Protein AF-A0A970B8E0-F1 (afdb_monomer)

Solvent-accessible surface area (backbone atoms only — not comparable to full-atom values): 11888 Å² total; per-residue (Å²): 138,87,82,79,77,80,78,70,81,77,82,90,59,58,49,38,50,74,41,66,44,56,58,64,63,54,49,52,17,49,53,44,39,49,53,55,48,49,52,53,49,48,53,51,53,51,51,52,51,51,54,32,54,75,71,70,54,55,62,72,58,32,59,67,41,89,49,65,69,52,22,51,52,43,51,51,52,52,50,51,52,50,51,54,53,53,46,53,55,52,48,52,56,34,48,24,28,38,77,70,13,35,44,72,20,23,56,77,68,28,36,31,42,21,25,76,87,70,42,69,30,50,68,69,31,30,50,43,25,56,55,21,48,55,64,16,41,70,64,80,38,46,28,52,57,36,22,79,75,36,93,78,35,40,25,52,21,26,58,75,27,51,32,42,46,22,25,69,43,77,48,70,58,54,72,73,58,49,50,56,51,52,51,52,50,52,53,52,55,47,51,54,52,50,53,53,51,53,54,51,52,51,52,50,52,52,52,50,52,54,52,55,53,54,58,56,65,74,69,64,91,127

Secondary structure (DSSP, 8-state):
-------PSP----B-BTSBP-HHHHHHHHHHHHHHHHHHHHHHHHHHHHHHHHTT--HHHHHT-S-HHHHHHHHHHHHHHHHHHHHHHHHHHHHHHHHHS--HHHHHTTEEEEETTSSPPPHHHHHHHHHHHHHHHTTTTHHHHGGGT-TT---HHHHHTTEEEEE-S--BPPHHHHHHHHHHHHHHHHHHHHHHHHHHHHHHHHHHHHHHHHHHHTS---

Mean predicted aligned error: 11.73 Å

Radius of gyration: 30.95 Å; Cα contacts (8 Å, |Δi|>4): 217; chains: 1; bounding box: 60×42×113 Å

Structure (mmCIF, N/CA/C/O backbone):
data_AF-A0A970B8E0-F1
#
_entry.id   AF-A0A970B8E0-F1
#
loop_
_atom_site.group_PDB
_atom_site.id
_atom_site.type_symbol
_atom_site.label_atom_id
_atom_site.label_alt_id
_atom_site.label_comp_id
_atom_site.label_asym_id
_atom_site.label_entity_id
_atom_site.label_seq_id
_atom_site.pdbx_PDB_ins_code
_atom_site.Cartn_x
_atom_site.Cartn_y
_atom_site.Cartn_z
_atom_site.occupancy
_atom_site.B_iso_or_equiv
_atom_site.auth_seq_id
_atom_site.auth_comp_id
_atom_site.auth_asym_id
_atom_site.auth_atom_id
_atom_site.pdbx_PDB_model_num
ATOM 1 N N . MET A 1 1 ? -23.625 28.448 31.892 1.00 37.28 1 MET A N 1
ATOM 2 C CA . MET A 1 1 ? -24.907 27.902 31.394 1.00 37.28 1 MET A CA 1
ATOM 3 C C . MET A 1 1 ? -24.609 26.602 30.653 1.00 37.28 1 MET A C 1
ATOM 5 O O . MET A 1 1 ? -24.198 26.619 29.501 1.00 37.28 1 MET A O 1
ATOM 9 N N . SER A 1 2 ? -24.663 25.496 31.397 1.00 41.06 2 SER A N 1
ATOM 10 C CA . SER A 1 2 ? -24.254 24.154 30.971 1.00 41.06 2 SER A CA 1
ATOM 11 C C . SER A 1 2 ? -25.221 23.581 29.931 1.00 41.06 2 SER A C 1
ATOM 13 O O . SER A 1 2 ? -26.397 23.377 30.230 1.00 41.06 2 SER A O 1
ATOM 15 N N . LYS A 1 3 ? -24.734 23.290 28.720 1.00 42.34 3 LYS A N 1
ATOM 16 C CA . LYS A 1 3 ? -25.419 22.390 27.783 1.00 42.34 3 LYS A CA 1
ATOM 17 C C . LYS A 1 3 ? -24.881 20.978 28.001 1.00 42.34 3 LYS A C 1
ATOM 19 O O . LYS A 1 3 ? -24.005 20.510 27.282 1.00 42.34 3 LYS A O 1
ATOM 24 N N . HIS A 1 4 ? -25.432 20.312 29.012 1.00 38.69 4 HIS A N 1
ATOM 25 C CA . HIS A 1 4 ? -25.382 18.860 29.137 1.00 38.69 4 HIS A CA 1
ATOM 26 C C . HIS A 1 4 ? -26.059 18.242 27.908 1.00 38.69 4 HIS A C 1
ATOM 28 O O . HIS A 1 4 ? -27.287 18.246 27.794 1.00 38.69 4 HIS A O 1
ATOM 34 N N . LEU A 1 5 ? -25.258 17.730 26.973 1.00 41.66 5 LEU A N 1
ATOM 35 C CA . LEU A 1 5 ? -25.763 16.893 25.896 1.00 41.66 5 LEU A CA 1
ATOM 36 C C . LEU A 1 5 ? -26.137 15.538 26.510 1.00 41.66 5 LEU A C 1
ATOM 38 O O . LEU A 1 5 ? -25.277 14.734 26.863 1.00 41.66 5 LEU A O 1
ATOM 42 N N . LYS A 1 6 ? -27.442 15.325 26.685 1.00 39.06 6 LYS A N 1
ATOM 43 C CA . LYS A 1 6 ? -28.039 14.026 26.995 1.00 39.06 6 LYS A CA 1
ATOM 44 C C . LYS A 1 6 ? -27.637 13.037 25.897 1.00 39.06 6 LYS A C 1
ATOM 46 O O . LYS A 1 6 ? -28.201 13.082 24.808 1.00 39.06 6 LYS A O 1
ATOM 51 N N . LEU A 1 7 ? -26.696 12.138 26.172 1.00 44.12 7 LEU A N 1
ATOM 52 C CA . LEU A 1 7 ? -26.567 10.911 25.390 1.00 44.12 7 LEU A CA 1
ATOM 53 C C . LEU A 1 7 ? -27.622 9.946 25.923 1.00 44.12 7 LEU A C 1
ATOM 55 O O . LEU A 1 7 ? -27.427 9.240 26.908 1.00 44.12 7 LEU A O 1
ATOM 59 N N . THR A 1 8 ? -28.799 10.022 25.310 1.00 45.94 8 THR A N 1
ATOM 60 C CA . THR A 1 8 ? -29.852 9.020 25.440 1.00 45.94 8 THR A CA 1
ATOM 61 C C . THR A 1 8 ? -29.283 7.627 25.154 1.00 45.94 8 THR A C 1
ATOM 63 O O . THR A 1 8 ? -28.395 7.457 24.323 1.00 45.94 8 THR A O 1
ATOM 66 N N . THR A 1 9 ? -29.807 6.655 25.886 1.00 49.75 9 THR A N 1
ATOM 67 C CA . THR A 1 9 ? -29.517 5.215 25.908 1.00 49.75 9 THR A CA 1
ATOM 68 C C . THR A 1 9 ? -29.450 4.532 24.524 1.00 49.75 9 THR A C 1
ATOM 70 O O . THR A 1 9 ? -29.834 5.106 23.506 1.00 49.75 9 THR A O 1
ATOM 73 N N . PRO A 1 10 ? -28.872 3.315 24.472 1.00 42.31 10 PRO A N 1
ATOM 74 C CA . PRO A 1 10 ? -27.787 2.935 23.584 1.00 42.31 10 PRO A CA 1
ATOM 75 C C . PRO A 1 10 ? -28.258 2.780 22.143 1.00 42.31 10 PRO A C 1
ATOM 77 O O . PRO A 1 10 ? -29.303 2.189 21.865 1.00 42.31 10 PRO A O 1
ATOM 80 N N . VAL A 1 11 ? -27.432 3.234 21.205 1.00 49.38 11 VAL A N 1
ATOM 81 C CA . VAL A 1 11 ? -27.621 2.889 19.802 1.00 49.38 11 VAL A CA 1
ATOM 82 C C . VAL A 1 11 ? -27.478 1.369 19.674 1.00 49.38 11 VAL A C 1
ATOM 84 O O . VAL A 1 11 ? -26.392 0.800 19.774 1.00 49.38 11 VAL A O 1
ATOM 87 N N . LYS A 1 12 ? -28.634 0.730 19.478 1.00 49.72 12 LYS A N 1
ATOM 88 C CA . LYS A 1 12 ? -28.885 -0.640 19.022 1.00 49.72 12 LYS A CA 1
ATOM 89 C C . LYS A 1 12 ? -28.373 -0.805 17.588 1.00 49.72 12 LYS A C 1
ATOM 91 O O . LYS A 1 12 ? -29.132 -1.131 16.684 1.00 49.72 12 LYS A O 1
ATOM 96 N N . ASP A 1 13 ? -27.100 -0.520 17.369 1.00 57.59 13 ASP A N 1
ATOM 97 C CA . ASP A 1 13 ? -26.448 -0.753 16.096 1.00 57.59 13 ASP A CA 1
ATOM 98 C C . ASP A 1 13 ? -25.308 -1.743 16.316 1.00 57.59 13 ASP A C 1
ATOM 100 O O . ASP A 1 13 ? -24.331 -1.491 17.023 1.00 57.59 13 ASP A O 1
ATOM 104 N N . ASN A 1 14 ? -25.459 -2.913 15.704 1.00 60.81 14 ASN A N 1
ATOM 105 C CA . ASN A 1 14 ? -24.438 -3.949 15.659 1.00 60.81 14 ASN A CA 1
ATOM 106 C C . ASN A 1 14 ? -23.278 -3.579 14.727 1.00 60.81 14 ASN A C 1
ATOM 108 O O . ASN A 1 14 ? -22.465 -4.441 14.409 1.00 60.81 14 ASN A O 1
ATOM 112 N N . SER A 1 15 ? -23.195 -2.342 14.261 1.00 70.62 15 SER A N 1
ATOM 113 C CA . SER A 1 15 ? -22.153 -1.855 13.383 1.00 70.62 15 SER A CA 1
ATOM 114 C C . SER A 1 15 ? -20.790 -1.756 14.064 1.00 70.62 15 SER A C 1
ATOM 116 O O . SER A 1 15 ? -20.628 -1.328 15.211 1.00 70.62 15 SER A O 1
ATOM 118 N N . LEU A 1 16 ? -19.763 -2.158 13.323 1.00 71.50 16 LEU A N 1
ATOM 119 C CA . LEU A 1 16 ? -18.360 -1.911 13.640 1.00 71.50 16 LEU A CA 1
ATOM 120 C C . LEU A 1 16 ? -17.865 -0.553 13.120 1.00 71.50 16 LEU A C 1
ATOM 122 O O . LEU A 1 16 ? -16.693 -0.236 13.312 1.00 71.50 16 LEU A O 1
ATOM 126 N N . LYS A 1 17 ? -18.711 0.259 12.480 1.00 80.19 17 LYS A N 1
ATOM 127 C CA . LYS A 1 17 ? -18.321 1.549 11.902 1.00 80.19 17 LYS A CA 1
ATOM 128 C C . LYS A 1 17 ? -17.658 2.447 12.952 1.00 80.19 17 LYS A C 1
ATOM 130 O O . LYS A 1 17 ? -18.175 2.632 14.049 1.00 80.19 17 LYS A O 1
ATOM 135 N N . GLY A 1 18 ? -16.482 2.975 12.620 1.00 80.38 18 GLY A N 1
ATOM 136 C CA . GLY A 1 18 ? -15.672 3.811 13.514 1.00 80.38 18 GLY A CA 1
ATOM 137 C C . GLY A 1 18 ? -14.792 3.047 14.512 1.00 80.38 18 GLY A C 1
ATOM 138 O O . GLY A 1 18 ? -13.881 3.642 15.081 1.00 80.38 18 GLY A O 1
ATOM 139 N N . TYR A 1 19 ? -14.983 1.735 14.690 1.00 84.75 19 TYR A N 1
ATOM 140 C CA . TYR A 1 19 ? -14.109 0.923 15.540 1.00 84.75 19 TYR A CA 1
ATOM 141 C C . TYR A 1 19 ? -12.801 0.580 14.829 1.00 84.75 19 TYR A C 1
ATOM 143 O O . TYR A 1 19 ? -12.760 0.405 13.607 1.00 84.75 19 TYR A O 1
ATOM 151 N N . TYR A 1 20 ? -11.731 0.419 15.611 1.00 87.00 20 TYR A N 1
ATOM 152 C CA . TYR A 1 20 ? -10.428 0.017 15.093 1.00 87.00 20 TYR A CA 1
ATOM 153 C C . TYR A 1 20 ? -10.467 -1.381 14.469 1.00 87.00 20 TYR A C 1
ATOM 155 O O . TYR A 1 20 ? -10.879 -2.362 15.095 1.00 87.00 20 TYR A O 1
ATOM 163 N N . ALA A 1 21 ? -9.973 -1.479 13.237 1.00 87.06 21 ALA A N 1
ATOM 164 C CA . ALA A 1 21 ? -9.869 -2.735 12.514 1.00 87.06 21 ALA A CA 1
ATOM 165 C C . ALA A 1 21 ? -8.786 -3.634 13.119 1.00 87.06 21 ALA A C 1
ATOM 167 O O . ALA A 1 21 ? -7.698 -3.160 13.459 1.00 87.06 21 ALA A O 1
ATOM 168 N N . GLY A 1 22 ? -9.073 -4.933 13.217 1.00 85.50 22 GLY A N 1
ATOM 169 C CA . GLY A 1 22 ? -8.138 -5.935 13.729 1.00 85.50 22 GLY A CA 1
ATOM 170 C C . GLY A 1 22 ? -7.049 -6.323 12.725 1.00 85.50 22 GLY A C 1
ATOM 171 O O . GLY A 1 22 ? -7.082 -5.925 11.560 1.00 85.50 22 GLY A O 1
ATOM 172 N N . PHE A 1 23 ? -6.098 -7.143 13.177 1.00 87.25 23 PHE A N 1
ATOM 173 C CA . PHE A 1 23 ? -4.989 -7.636 12.354 1.00 87.25 23 PHE A CA 1
ATOM 174 C C . PHE A 1 23 ? -5.474 -8.402 11.113 1.00 87.25 23 PHE A C 1
ATOM 176 O O . PHE A 1 23 ? -5.067 -8.075 10.003 1.00 87.25 23 PHE A O 1
ATOM 183 N N . VAL A 1 24 ? -6.397 -9.358 11.282 1.00 88.44 24 VAL A N 1
ATOM 184 C CA . VAL A 1 24 ? -6.851 -10.245 10.193 1.00 88.44 24 VAL A CA 1
ATOM 185 C C . VAL A 1 24 ? -7.493 -9.462 9.050 1.00 88.44 24 VAL A C 1
ATOM 187 O O . VAL A 1 24 ? -7.114 -9.649 7.901 1.00 88.44 24 VAL A O 1
ATOM 190 N N . SER A 1 25 ? -8.406 -8.530 9.336 1.00 89.62 25 SER A N 1
ATOM 191 C CA . SER A 1 25 ? -9.049 -7.720 8.291 1.00 89.62 25 SER A CA 1
ATOM 192 C C . SER A 1 25 ? -8.033 -6.882 7.515 1.00 89.62 25 SER A C 1
ATOM 194 O O . SER A 1 25 ? -8.120 -6.774 6.295 1.00 89.62 25 SER A O 1
ATOM 196 N N . ARG A 1 26 ? -7.032 -6.323 8.208 1.00 89.75 26 ARG A N 1
ATOM 197 C CA . ARG A 1 26 ? -5.943 -5.566 7.572 1.00 89.75 26 ARG A CA 1
ATOM 198 C C . ARG A 1 26 ? -5.042 -6.462 6.726 1.00 89.75 26 ARG A C 1
ATOM 200 O O . ARG A 1 26 ? -4.638 -6.043 5.646 1.00 89.75 26 ARG A O 1
ATOM 207 N N . PHE A 1 27 ? -4.744 -7.667 7.205 1.00 89.81 27 PHE A N 1
ATOM 208 C CA . PHE A 1 27 ? -3.952 -8.654 6.480 1.00 89.81 27 PHE A CA 1
ATOM 209 C C . PHE A 1 27 ? -4.676 -9.118 5.214 1.00 89.81 27 PHE A C 1
ATOM 211 O O . PHE A 1 27 ? -4.109 -9.049 4.131 1.00 89.81 27 PHE A O 1
ATOM 218 N N . MET A 1 28 ? -5.959 -9.472 5.314 1.00 93.31 28 MET A N 1
ATOM 219 C CA . MET A 1 28 ? -6.771 -9.840 4.152 1.00 93.31 28 MET A CA 1
ATOM 220 C C . MET A 1 28 ? -6.880 -8.690 3.145 1.00 93.31 28 MET A C 1
ATOM 222 O O . MET A 1 28 ? -6.793 -8.922 1.943 1.00 93.31 28 MET A O 1
ATOM 226 N N . ALA A 1 29 ? -6.996 -7.441 3.614 1.00 93.88 29 ALA A N 1
ATOM 227 C CA . ALA A 1 29 ? -7.001 -6.279 2.724 1.00 93.88 29 ALA A CA 1
ATOM 228 C C . ALA A 1 29 ? -5.674 -6.152 1.968 1.00 93.88 29 ALA A C 1
ATOM 230 O O . ALA A 1 29 ? -5.683 -5.874 0.773 1.00 93.88 29 ALA A O 1
ATOM 231 N N . LEU A 1 30 ? -4.551 -6.388 2.655 1.00 92.12 30 LEU A N 1
ATOM 232 C CA . LEU A 1 30 ? -3.223 -6.386 2.048 1.00 92.12 30 LEU A CA 1
ATOM 233 C C . LEU A 1 30 ? -3.066 -7.519 1.025 1.00 92.12 30 LEU A C 1
ATOM 235 O O . LEU A 1 30 ? -2.534 -7.273 -0.048 1.00 92.12 30 LEU A O 1
ATOM 239 N N . VAL A 1 31 ? -3.557 -8.727 1.318 1.00 94.50 31 VAL A N 1
ATOM 240 C CA . VAL A 1 31 ? -3.534 -9.856 0.370 1.00 94.50 31 VAL A CA 1
ATOM 241 C C . VAL A 1 31 ? -4.310 -9.513 -0.902 1.00 94.50 31 VAL A C 1
ATOM 243 O O . VAL A 1 31 ? -3.799 -9.715 -2.000 1.00 94.50 31 VAL A O 1
ATOM 246 N N . ILE A 1 32 ? -5.507 -8.932 -0.770 1.00 96.25 32 ILE A N 1
ATOM 247 C CA . ILE A 1 32 ? -6.295 -8.486 -1.927 1.00 96.25 32 ILE A CA 1
ATOM 248 C C . ILE A 1 32 ? -5.545 -7.398 -2.704 1.00 96.25 32 ILE A C 1
ATOM 250 O O . ILE A 1 32 ? -5.462 -7.473 -3.926 1.00 96.25 32 ILE A O 1
ATOM 254 N N . ASP A 1 33 ? -4.966 -6.413 -2.012 1.00 95.62 33 ASP A N 1
ATOM 255 C CA . ASP A 1 33 ? -4.164 -5.363 -2.649 1.00 95.62 33 ASP A CA 1
ATOM 256 C C . ASP A 1 33 ? -2.962 -5.947 -3.417 1.00 95.62 33 ASP A C 1
ATOM 258 O O . ASP A 1 33 ? -2.685 -5.507 -4.530 1.00 95.62 33 ASP A O 1
ATOM 262 N N . ILE A 1 34 ? -2.283 -6.962 -2.866 1.00 95.06 34 ILE A N 1
ATOM 263 C CA . ILE A 1 34 ? -1.165 -7.658 -3.522 1.00 95.06 34 ILE A CA 1
ATOM 264 C C . ILE A 1 34 ? -1.634 -8.382 -4.785 1.00 95.06 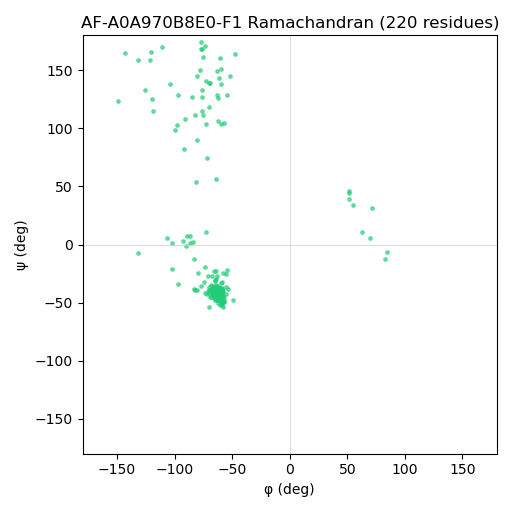34 ILE A C 1
ATOM 266 O O . ILE A 1 34 ? -0.949 -8.298 -5.797 1.00 95.06 34 ILE A O 1
ATOM 270 N N . ILE A 1 35 ? -2.785 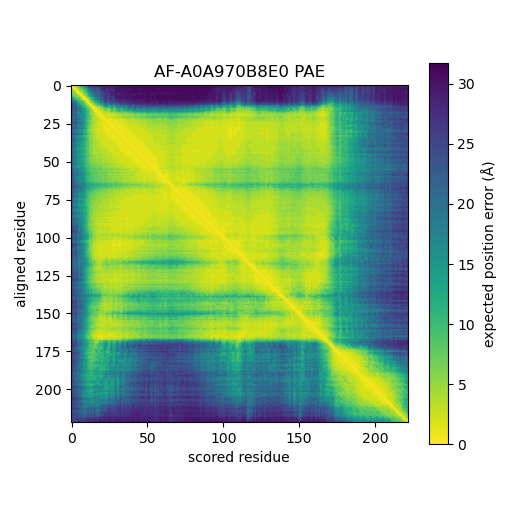-9.059 -4.753 1.00 97.12 35 ILE A N 1
ATOM 271 C CA . ILE A 1 35 ? -3.343 -9.751 -5.929 1.00 97.12 35 ILE A CA 1
ATOM 272 C C . ILE A 1 35 ? -3.729 -8.749 -7.025 1.00 97.12 35 ILE A C 1
ATOM 274 O O . ILE A 1 35 ? -3.448 -8.962 -8.201 1.00 97.12 35 ILE A O 1
ATOM 278 N N . VAL A 1 36 ? -4.366 -7.637 -6.651 1.00 96.50 36 VAL A N 1
ATOM 279 C CA . VAL A 1 36 ? -4.742 -6.587 -7.608 1.00 96.50 36 VAL A CA 1
ATOM 280 C C . VAL A 1 36 ? -3.496 -5.988 -8.255 1.00 96.50 36 VAL A C 1
ATOM 282 O O . VAL A 1 36 ? -3.428 -5.874 -9.478 1.00 96.50 36 VAL A O 1
ATOM 285 N N . LEU A 1 37 ? -2.489 -5.641 -7.451 1.00 96.00 37 LEU A N 1
ATOM 286 C CA . LEU A 1 37 ? -1.239 -5.097 -7.968 1.00 96.00 37 LEU A CA 1
ATOM 287 C C . LEU A 1 37 ? -0.454 -6.118 -8.784 1.00 96.00 37 LEU A C 1
ATOM 289 O O . LEU A 1 37 ? 0.091 -5.747 -9.816 1.00 96.00 37 LEU A O 1
ATOM 293 N N . SER A 1 38 ? -0.412 -7.390 -8.386 1.00 95.88 38 SER A N 1
ATOM 294 C CA . SER A 1 38 ? 0.294 -8.417 -9.154 1.00 95.88 38 SER A CA 1
ATOM 295 C C . SER A 1 38 ? -0.337 -8.625 -10.527 1.00 95.88 38 SER A C 1
ATOM 297 O O . SER A 1 38 ? 0.397 -8.768 -11.499 1.00 95.88 38 SER A O 1
ATOM 299 N N . LEU A 1 39 ? -1.667 -8.548 -10.642 1.00 97.44 39 LEU A N 1
ATOM 300 C CA . LEU A 1 39 ? -2.354 -8.610 -11.931 1.00 97.44 39 LEU A CA 1
ATOM 301 C C . LEU A 1 39 ? -2.041 -7.390 -12.811 1.00 97.44 39 LEU A C 1
ATOM 303 O O . LEU A 1 39 ? -1.753 -7.546 -13.996 1.00 97.44 39 LEU A O 1
ATOM 307 N N . ILE A 1 40 ? -2.045 -6.183 -12.237 1.00 96.69 40 ILE A N 1
ATOM 308 C CA . ILE A 1 40 ? -1.666 -4.955 -12.959 1.00 96.69 40 ILE A CA 1
ATOM 309 C C . ILE A 1 40 ? -0.215 -5.050 -13.448 1.00 96.69 40 ILE A C 1
ATOM 311 O O . ILE A 1 40 ? 0.071 -4.775 -14.614 1.00 96.69 40 ILE A O 1
ATOM 315 N N . MET A 1 41 ? 0.695 -5.486 -12.577 1.00 96.75 41 MET A N 1
ATOM 316 C CA . MET A 1 41 ? 2.109 -5.657 -12.905 1.00 96.75 41 MET A CA 1
ATOM 317 C C . MET A 1 41 ? 2.322 -6.758 -13.945 1.00 96.75 41 MET A C 1
ATOM 319 O O . MET A 1 41 ? 3.145 -6.591 -14.840 1.00 96.75 41 MET A O 1
ATOM 323 N N . LEU A 1 42 ? 1.558 -7.852 -13.886 1.00 97.38 42 LEU A N 1
ATOM 324 C CA . LEU A 1 42 ? 1.597 -8.917 -14.887 1.00 97.38 42 LEU A CA 1
ATOM 325 C C . LEU A 1 42 ? 1.255 -8.375 -16.275 1.00 97.38 42 LEU A C 1
ATOM 327 O O . LEU A 1 42 ? 2.001 -8.615 -17.220 1.00 97.38 42 LEU A O 1
ATOM 331 N N . VAL A 1 43 ? 0.165 -7.611 -16.397 1.00 98.00 43 VAL A N 1
ATOM 332 C CA . VAL A 1 43 ? -0.230 -6.993 -17.673 1.00 98.00 43 VAL A CA 1
ATOM 333 C C . VAL A 1 43 ? 0.833 -6.006 -18.154 1.00 98.00 43 VAL A C 1
ATOM 335 O O . VAL A 1 43 ? 1.175 -6.005 -19.337 1.00 98.00 43 VAL A O 1
ATOM 338 N N . PHE A 1 44 ? 1.399 -5.202 -17.251 1.00 97.12 44 PHE A N 1
ATOM 339 C CA . PHE A 1 44 ? 2.472 -4.262 -17.577 1.00 97.12 44 PHE A CA 1
ATOM 340 C C . PHE A 1 44 ? 3.718 -4.977 -18.122 1.00 97.12 44 PHE A C 1
ATOM 342 O O . PHE A 1 44 ? 4.185 -4.651 -19.214 1.00 97.12 44 PHE A O 1
ATOM 349 N N . HIS A 1 45 ? 4.223 -5.994 -17.419 1.00 96.25 45 HIS A N 1
ATOM 350 C CA . HIS A 1 45 ? 5.393 -6.759 -17.854 1.00 96.25 45 HIS A CA 1
ATOM 351 C C . HIS A 1 45 ? 5.122 -7.555 -19.134 1.00 96.25 45 HIS A C 1
ATOM 353 O O . HIS A 1 45 ? 5.980 -7.584 -20.014 1.00 96.25 45 HIS A O 1
ATOM 359 N N . ALA A 1 46 ? 3.929 -8.137 -19.286 1.00 97.38 46 ALA A N 1
ATOM 360 C CA . ALA A 1 46 ? 3.527 -8.806 -20.520 1.00 97.38 46 ALA A CA 1
ATOM 361 C C . ALA A 1 46 ? 3.504 -7.830 -21.707 1.00 97.38 46 ALA A C 1
ATOM 363 O O . ALA A 1 46 ? 4.018 -8.152 -22.773 1.00 97.38 46 ALA A O 1
ATOM 364 N N . SER A 1 47 ? 2.990 -6.613 -21.512 1.00 97.25 47 SER A N 1
ATOM 365 C CA . SER A 1 47 ? 2.973 -5.572 -22.549 1.00 97.25 47 SER A CA 1
ATOM 366 C C . SER A 1 47 ? 4.389 -5.166 -22.962 1.00 97.25 47 SER A C 1
ATOM 368 O O . SER A 1 47 ? 4.690 -5.110 -24.152 1.00 97.25 47 SER A O 1
ATOM 370 N N . VAL A 1 48 ? 5.286 -4.950 -21.992 1.00 96.88 48 VAL A N 1
ATOM 371 C CA . VAL A 1 48 ? 6.704 -4.668 -22.266 1.00 96.88 48 VAL A CA 1
ATOM 372 C C . VAL A 1 48 ? 7.347 -5.824 -23.038 1.00 96.88 48 VAL A C 1
ATOM 374 O O . VAL A 1 48 ? 8.013 -5.586 -24.042 1.00 96.88 48 VAL A O 1
ATOM 377 N N . ALA A 1 49 ? 7.111 -7.071 -22.626 1.00 96.12 49 ALA A N 1
ATOM 378 C CA . ALA A 1 49 ? 7.644 -8.250 -23.303 1.00 96.12 49 ALA A CA 1
ATOM 379 C C . ALA A 1 49 ? 7.134 -8.379 -24.748 1.00 96.12 49 ALA A C 1
ATOM 381 O O . ALA A 1 49 ? 7.917 -8.676 -25.647 1.00 96.12 49 ALA A O 1
ATOM 382 N N . ILE A 1 50 ? 5.847 -8.120 -25.000 1.00 97.88 50 ILE A N 1
ATOM 383 C CA . ILE A 1 50 ? 5.270 -8.130 -26.354 1.00 97.88 50 ILE A CA 1
ATOM 384 C C . ILE A 1 50 ? 5.954 -7.082 -27.238 1.00 97.88 50 ILE A C 1
ATOM 386 O O . ILE A 1 50 ? 6.336 -7.398 -28.363 1.00 97.88 50 ILE A O 1
ATOM 390 N N . VAL A 1 51 ? 6.162 -5.865 -26.729 1.00 97.69 51 VAL A N 1
ATOM 391 C CA . VAL A 1 51 ? 6.848 -4.796 -27.473 1.00 97.69 51 VAL A CA 1
ATOM 392 C C . VAL A 1 51 ? 8.290 -5.189 -27.799 1.00 97.69 51 VAL A C 1
ATOM 394 O O . VAL A 1 51 ? 8.715 -5.046 -28.942 1.00 97.69 51 VAL A O 1
ATOM 397 N N . LEU A 1 52 ? 9.038 -5.730 -26.835 1.00 96.81 52 LEU A N 1
ATOM 398 C CA . LEU A 1 52 ? 10.413 -6.182 -27.071 1.00 96.81 52 LEU A CA 1
ATOM 399 C C . LEU A 1 52 ? 10.476 -7.285 -28.136 1.00 96.81 52 LEU A C 1
ATOM 401 O O . LEU A 1 52 ? 11.295 -7.208 -29.050 1.00 96.81 52 LEU A O 1
ATOM 405 N N . ASN A 1 53 ? 9.571 -8.264 -28.061 1.00 96.19 53 ASN A N 1
ATOM 406 C CA . ASN A 1 53 ? 9.478 -9.342 -29.045 1.00 96.19 53 ASN A CA 1
ATOM 407 C C . ASN A 1 53 ? 9.101 -8.828 -30.441 1.00 96.19 53 ASN A C 1
ATOM 409 O O . ASN A 1 53 ? 9.660 -9.300 -31.426 1.00 96.19 53 ASN A O 1
ATOM 413 N N . PHE A 1 54 ? 8.209 -7.837 -30.541 1.00 97.44 54 PHE A N 1
ATOM 414 C CA . PHE A 1 54 ? 7.840 -7.214 -31.817 1.00 97.44 54 PHE A CA 1
ATOM 415 C C . PHE A 1 54 ? 9.050 -6.592 -32.531 1.00 97.44 54 PHE A C 1
ATOM 417 O O . PHE A 1 54 ? 9.188 -6.723 -33.744 1.00 97.44 54 PHE A O 1
ATOM 424 N N . PHE A 1 55 ? 9.963 -5.974 -31.777 1.00 97.38 55 PHE A N 1
ATOM 425 C CA . PHE A 1 55 ? 11.217 -5.429 -32.307 1.00 97.38 55 PHE A CA 1
ATOM 426 C C . PHE A 1 55 ? 12.367 -6.452 -32.363 1.00 97.38 55 PHE A C 1
ATOM 428 O O . PHE A 1 55 ? 13.498 -6.077 -32.666 1.00 97.38 55 PHE A O 1
ATOM 435 N N . ASN A 1 56 ? 12.102 -7.733 -32.076 1.00 96.31 56 ASN A N 1
ATOM 436 C CA . ASN A 1 56 ? 13.097 -8.808 -32.007 1.00 96.31 56 ASN A CA 1
ATOM 437 C C . ASN A 1 56 ? 14.265 -8.506 -31.036 1.00 96.31 56 ASN A C 1
ATOM 439 O O . ASN A 1 56 ? 15.415 -8.885 -31.266 1.00 96.31 56 ASN A O 1
ATOM 443 N N . ILE A 1 57 ? 13.972 -7.792 -29.944 1.00 95.69 57 ILE A N 1
ATOM 444 C CA . ILE A 1 57 ? 14.934 -7.406 -28.908 1.00 95.69 57 ILE A CA 1
ATOM 445 C C . ILE A 1 57 ? 14.951 -8.489 -27.825 1.00 95.69 57 ILE A C 1
ATOM 447 O O . ILE A 1 57 ? 14.032 -8.585 -27.013 1.00 95.69 57 ILE A O 1
ATOM 451 N N . ASN A 1 58 ? 16.025 -9.280 -27.770 1.00 94.62 58 ASN A N 1
ATOM 452 C CA . ASN A 1 58 ? 16.234 -10.276 -26.717 1.00 94.62 58 ASN A CA 1
ATOM 453 C C . ASN A 1 58 ? 17.163 -9.724 -25.623 1.00 94.62 58 ASN A C 1
ATOM 455 O O . ASN A 1 58 ? 18.383 -9.672 -25.800 1.00 94.62 58 ASN A O 1
ATOM 459 N N . VAL A 1 59 ? 16.581 -9.319 -24.490 1.00 94.19 59 VAL A N 1
ATOM 460 C CA . VAL A 1 59 ? 17.311 -8.698 -23.368 1.00 94.19 59 VAL A CA 1
ATOM 461 C C . VAL A 1 59 ? 18.403 -9.616 -22.811 1.00 94.19 59 VAL A C 1
ATOM 463 O O . VAL A 1 59 ? 19.496 -9.137 -22.519 1.00 94.19 59 VAL A O 1
ATOM 466 N N . ASP A 1 60 ? 18.172 -10.928 -22.740 1.00 94.88 60 ASP A N 1
ATOM 467 C CA . ASP A 1 60 ? 19.172 -11.877 -22.235 1.00 94.88 60 ASP A CA 1
ATOM 468 C C . ASP A 1 60 ? 20.390 -11.974 -23.159 1.00 94.88 60 ASP A C 1
ATOM 470 O O . ASP A 1 60 ? 21.528 -12.074 -22.693 1.00 94.88 60 ASP A O 1
ATOM 474 N N . ALA A 1 61 ? 20.166 -11.917 -24.474 1.00 95.06 61 ALA A N 1
ATOM 475 C CA . ALA A 1 61 ? 21.245 -11.867 -25.455 1.00 95.06 61 ALA A CA 1
ATOM 476 C C . ALA A 1 61 ? 22.020 -10.542 -25.369 1.00 95.06 61 ALA A C 1
ATOM 478 O O . ALA A 1 61 ? 23.249 -10.549 -25.412 1.00 95.06 61 ALA A O 1
ATOM 479 N N . LEU A 1 62 ? 21.319 -9.416 -25.182 1.00 94.56 62 LEU A N 1
ATOM 480 C CA . LEU A 1 62 ? 21.932 -8.092 -25.016 1.00 94.56 62 LEU A CA 1
ATOM 481 C C . LEU A 1 62 ? 22.809 -8.009 -23.762 1.00 94.56 62 LEU A C 1
ATOM 483 O O . LEU A 1 62 ? 23.898 -7.446 -23.818 1.00 94.56 62 LEU A O 1
ATOM 487 N N . LEU A 1 63 ? 22.380 -8.608 -22.648 1.00 95.31 63 LEU A N 1
ATOM 488 C CA . LEU A 1 63 ? 23.180 -8.667 -21.421 1.00 95.31 63 LEU A CA 1
ATOM 489 C C . LEU A 1 63 ? 24.469 -9.486 -21.586 1.00 95.31 63 LEU A C 1
ATOM 491 O O . LEU A 1 63 ? 25.470 -9.188 -20.938 1.00 95.31 63 LEU A O 1
ATOM 495 N N . LYS A 1 64 ? 24.451 -10.508 -22.449 1.00 96.06 64 LYS A N 1
ATOM 496 C CA . LYS A 1 64 ? 25.602 -11.383 -22.740 1.00 96.06 64 LYS A CA 1
ATOM 497 C C . LYS A 1 64 ? 26.435 -10.913 -23.935 1.00 96.06 64 LYS A C 1
ATOM 499 O O . LYS A 1 64 ? 27.375 -11.601 -24.330 1.00 96.06 64 LYS A O 1
ATOM 504 N N . SER A 1 65 ? 26.088 -9.772 -24.523 1.00 95.31 65 SER A N 1
ATOM 505 C CA . SER A 1 65 ? 26.813 -9.195 -25.650 1.00 95.31 65 SER A CA 1
ATOM 506 C C . SER A 1 65 ? 28.261 -8.870 -25.269 1.00 95.31 65 SER A C 1
ATOM 508 O O . SER A 1 65 ? 28.540 -8.408 -24.163 1.00 95.31 65 SER A O 1
ATOM 510 N N . THR A 1 66 ? 29.192 -9.074 -26.205 1.00 94.81 66 THR A N 1
ATOM 511 C CA . THR A 1 66 ? 30.599 -8.661 -26.054 1.00 94.81 66 THR A CA 1
ATOM 512 C C . THR A 1 66 ? 30.776 -7.149 -26.195 1.00 94.81 66 THR A C 1
ATOM 514 O O . THR A 1 66 ? 31.776 -6.593 -25.741 1.00 94.81 66 THR A O 1
ATOM 517 N N . ASN A 1 67 ? 29.807 -6.459 -26.803 1.00 95.62 67 ASN A N 1
ATOM 518 C CA . ASN A 1 67 ? 29.833 -5.013 -26.948 1.00 95.62 67 ASN A CA 1
ATOM 519 C C . ASN A 1 67 ? 29.337 -4.337 -25.659 1.00 95.62 67 ASN A C 1
ATOM 521 O O . ASN A 1 67 ? 28.143 -4.347 -25.349 1.00 95.62 67 ASN A O 1
ATOM 525 N N . GLN A 1 68 ? 30.259 -3.673 -24.958 1.00 94.50 68 GLN A N 1
ATOM 526 C CA . GLN A 1 68 ? 29.996 -2.981 -23.693 1.00 94.50 68 GLN A CA 1
ATOM 527 C C . GLN A 1 68 ? 28.839 -1.976 -23.778 1.00 94.50 68 GLN A C 1
ATOM 529 O O . GLN A 1 68 ? 28.036 -1.891 -22.851 1.00 94.50 68 GLN A O 1
ATOM 534 N N . PHE A 1 69 ? 28.709 -1.247 -24.890 1.00 95.50 69 PHE A N 1
ATOM 535 C CA . PHE A 1 69 ? 27.642 -0.262 -25.061 1.00 95.50 69 PHE A CA 1
ATOM 536 C C . PHE A 1 69 ? 26.256 -0.921 -25.046 1.00 95.50 69 PHE A C 1
ATOM 538 O O . PHE A 1 69 ? 25.34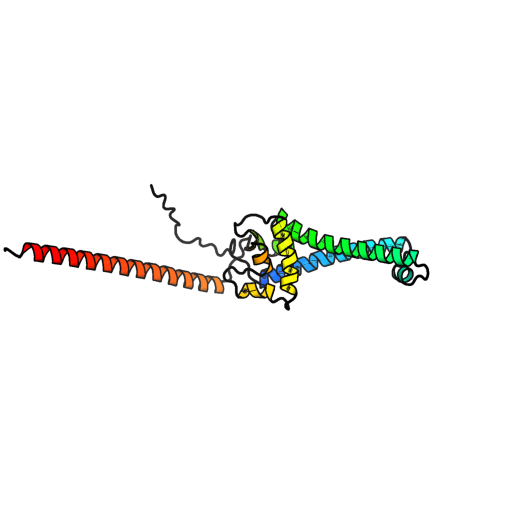1 -0.442 -24.377 1.00 95.50 69 PHE A O 1
ATOM 545 N N . THR A 1 70 ? 26.111 -2.059 -25.731 1.00 93.44 70 THR A N 1
ATOM 546 C CA . THR A 1 70 ? 24.835 -2.792 -25.784 1.00 93.44 70 THR A CA 1
ATOM 547 C C . THR A 1 70 ? 24.442 -3.380 -24.430 1.00 93.44 70 THR A C 1
ATOM 549 O O . THR A 1 70 ? 23.280 -3.284 -24.035 1.00 93.44 70 THR A O 1
ATOM 552 N N . THR A 1 71 ? 25.413 -3.899 -23.674 1.00 94.44 71 THR A N 1
ATOM 553 C CA . THR A 1 71 ? 25.187 -4.425 -22.323 1.00 94.44 71 THR A CA 1
ATOM 554 C C . THR A 1 71 ? 24.761 -3.316 -21.362 1.00 94.44 71 THR A C 1
ATOM 556 O O . THR A 1 71 ? 23.796 -3.480 -20.617 1.00 94.44 71 THR A O 1
ATOM 559 N N . ILE A 1 72 ? 25.425 -2.154 -21.410 1.00 95.88 72 ILE A N 1
ATOM 560 C CA . ILE A 1 72 ? 25.067 -0.992 -20.583 1.00 95.88 72 ILE A CA 1
ATOM 561 C C . ILE A 1 72 ? 23.645 -0.514 -20.901 1.00 95.88 72 ILE A C 1
ATOM 563 O O . ILE A 1 72 ? 22.866 -0.269 -19.981 1.00 95.88 72 ILE A O 1
ATOM 567 N N . ALA A 1 73 ? 23.271 -0.429 -22.181 1.00 95.38 73 ALA A N 1
ATOM 568 C CA . ALA A 1 73 ? 21.920 -0.036 -22.578 1.00 95.38 73 ALA A CA 1
ATOM 569 C C . ALA A 1 73 ? 20.845 -0.995 -22.026 1.00 95.38 73 ALA A C 1
ATOM 571 O O . ALA A 1 73 ? 19.823 -0.542 -21.507 1.00 95.38 73 ALA A O 1
ATOM 572 N N . ALA A 1 74 ? 21.091 -2.309 -22.068 1.00 95.75 74 ALA A N 1
ATOM 573 C CA . ALA A 1 74 ? 20.188 -3.305 -21.491 1.00 95.75 74 ALA A CA 1
ATOM 574 C C . ALA A 1 74 ? 20.068 -3.180 -19.962 1.00 95.75 74 ALA A C 1
ATOM 576 O O . ALA A 1 74 ? 18.963 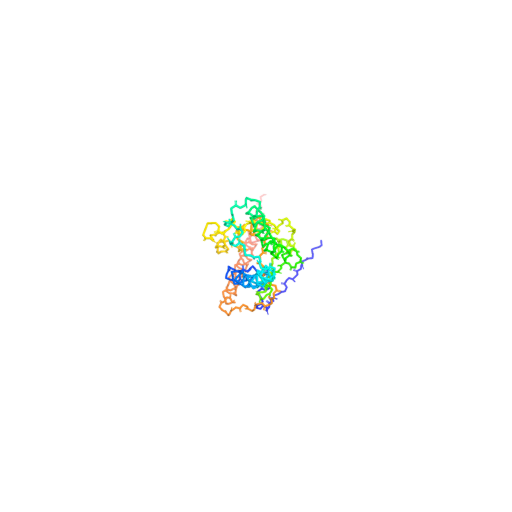-3.256 -19.423 1.00 95.75 74 ALA A O 1
ATOM 577 N N . LEU A 1 75 ? 21.175 -2.921 -19.258 1.00 96.62 75 LEU A N 1
ATOM 578 C CA . LEU A 1 75 ? 21.156 -2.680 -17.811 1.00 96.62 75 LEU A CA 1
ATOM 579 C C . LEU A 1 75 ? 20.358 -1.424 -17.450 1.00 96.62 75 LEU A C 1
ATOM 581 O O . LEU A 1 75 ? 19.542 -1.462 -16.532 1.00 96.62 75 LEU A O 1
ATOM 585 N N . ILE A 1 76 ? 20.543 -0.330 -18.194 1.00 97.06 76 ILE A N 1
ATOM 586 C CA . ILE A 1 76 ? 19.771 0.906 -18.003 1.00 97.06 76 ILE A CA 1
ATOM 587 C C . ILE A 1 76 ? 18.278 0.633 -18.196 1.00 97.06 76 ILE A C 1
ATOM 589 O O . ILE A 1 76 ? 17.469 1.038 -17.363 1.00 97.06 76 ILE A O 1
ATOM 593 N N . PHE A 1 77 ? 17.908 -0.094 -19.252 1.00 96.44 77 PHE A N 1
ATOM 594 C CA . PHE A 1 77 ? 16.522 -0.482 -19.498 1.00 96.44 77 PHE A CA 1
ATOM 595 C C . PHE A 1 77 ? 15.921 -1.272 -18.321 1.00 96.44 77 PHE A C 1
ATOM 597 O O . PHE A 1 77 ? 14.822 -0.949 -17.864 1.00 96.44 77 PHE A O 1
ATOM 604 N N . LEU A 1 78 ? 16.647 -2.257 -17.780 1.00 96.44 78 LEU A N 1
ATOM 605 C CA . LEU A 1 78 ? 16.195 -3.043 -16.626 1.00 96.44 78 LEU A CA 1
ATOM 606 C C . LEU A 1 78 ? 16.051 -2.196 -15.358 1.00 96.44 78 LEU A C 1
ATOM 608 O O . LEU A 1 78 ? 15.065 -2.339 -14.634 1.00 96.44 78 LEU A O 1
ATOM 612 N N . ILE A 1 79 ? 16.992 -1.284 -15.107 1.00 97.56 79 ILE A N 1
ATOM 613 C CA . ILE A 1 79 ? 16.931 -0.361 -13.967 1.00 97.56 79 ILE A CA 1
ATOM 614 C C . ILE A 1 79 ? 15.707 0.550 -14.086 1.00 97.56 79 ILE A C 1
ATOM 616 O O . ILE A 1 79 ? 14.968 0.710 -13.116 1.00 97.56 79 ILE A O 1
ATOM 620 N N . ILE A 1 80 ? 15.444 1.105 -15.271 1.00 97.06 80 ILE A N 1
ATOM 621 C CA . ILE A 1 80 ? 14.253 1.928 -15.513 1.00 97.06 80 ILE A CA 1
ATOM 622 C C . ILE A 1 80 ? 12.982 1.103 -15.285 1.00 97.06 80 ILE A C 1
ATOM 624 O O . ILE A 1 80 ? 12.079 1.565 -14.589 1.00 97.06 80 ILE A O 1
ATOM 628 N N . ASN A 1 81 ? 12.912 -0.126 -15.808 1.00 95.94 81 ASN A N 1
ATOM 629 C CA . ASN A 1 81 ? 11.757 -1.004 -15.610 1.00 95.94 81 ASN A CA 1
ATOM 630 C C . ASN A 1 81 ? 11.504 -1.299 -14.120 1.00 95.94 81 ASN A C 1
ATOM 632 O O . ASN A 1 81 ? 10.361 -1.232 -13.656 1.00 95.94 81 ASN A O 1
ATOM 636 N N . LEU A 1 82 ? 12.569 -1.546 -13.353 1.00 96.12 82 LEU A N 1
ATOM 637 C CA . LEU A 1 82 ? 12.502 -1.748 -11.907 1.00 96.12 82 LEU A CA 1
ATOM 638 C C . LEU A 1 82 ? 12.018 -0.489 -11.174 1.00 96.12 82 LEU A C 1
ATOM 640 O O . LEU A 1 82 ? 11.130 -0.576 -10.327 1.00 96.12 82 LEU A O 1
ATOM 644 N N . ILE A 1 83 ? 12.561 0.685 -11.509 1.00 97.12 83 ILE A N 1
ATOM 645 C CA . ILE A 1 83 ? 12.168 1.963 -10.895 1.00 97.12 83 ILE A CA 1
ATOM 646 C C . ILE A 1 83 ? 10.692 2.256 -11.163 1.00 97.12 83 ILE A C 1
ATOM 648 O O . ILE A 1 83 ? 9.959 2.585 -10.231 1.00 97.12 83 ILE A O 1
ATOM 652 N N . VAL A 1 84 ? 10.238 2.095 -12.410 1.00 96.62 84 VAL A N 1
ATOM 653 C CA . VAL A 1 84 ? 8.826 2.275 -12.781 1.00 96.62 84 VAL A CA 1
ATOM 654 C C . VAL A 1 84 ? 7.942 1.318 -11.986 1.00 96.62 84 VAL A C 1
ATOM 656 O O . VAL A 1 84 ? 6.930 1.740 -11.431 1.00 96.62 84 VAL A O 1
ATOM 659 N N . SER A 1 85 ? 8.357 0.058 -11.853 1.00 95.31 85 SER A N 1
ATOM 660 C CA . SER A 1 85 ? 7.635 -0.942 -11.066 1.00 95.31 85 SER A CA 1
ATOM 661 C C . SER A 1 85 ? 7.483 -0.507 -9.608 1.00 95.31 85 SER A C 1
ATOM 663 O O . SER A 1 85 ? 6.369 -0.437 -9.097 1.00 95.31 85 SER A O 1
ATOM 665 N N . ILE A 1 86 ? 8.577 -0.128 -8.943 1.00 94.69 86 ILE A N 1
ATOM 666 C CA . ILE A 1 86 ? 8.542 0.369 -7.557 1.00 94.69 86 ILE A CA 1
ATOM 667 C C . ILE A 1 86 ? 7.647 1.609 -7.445 1.00 94.69 86 ILE A C 1
ATOM 669 O O . ILE A 1 86 ? 6.864 1.730 -6.499 1.00 94.69 86 ILE A O 1
ATOM 673 N N . PHE A 1 87 ? 7.730 2.517 -8.417 1.00 95.62 87 PHE A N 1
ATOM 674 C CA . PHE A 1 87 ? 6.934 3.737 -8.433 1.00 95.62 87 PHE A CA 1
ATOM 675 C C . PHE A 1 87 ? 5.431 3.445 -8.503 1.00 95.62 87 PHE A C 1
ATOM 677 O O . PHE A 1 87 ? 4.669 4.056 -7.756 1.00 95.62 87 PHE A O 1
ATOM 684 N N . VAL A 1 88 ? 5.000 2.470 -9.312 1.00 95.81 88 VAL A N 1
ATOM 685 C CA . VAL A 1 88 ? 3.593 2.033 -9.381 1.00 95.81 88 VAL A CA 1
ATOM 686 C C . VAL A 1 88 ? 3.091 1.559 -8.014 1.00 95.81 88 VAL A C 1
ATOM 688 O O . VAL A 1 88 ? 2.009 1.965 -7.586 1.00 95.81 88 VAL A O 1
ATOM 691 N N . TRP A 1 89 ? 3.886 0.766 -7.286 1.00 94.56 89 TRP A N 1
ATOM 692 C CA . TRP A 1 89 ? 3.534 0.299 -5.939 1.00 94.56 89 TRP A CA 1
ATOM 693 C C . TRP A 1 89 ? 3.375 1.458 -4.948 1.00 94.56 89 TRP A C 1
ATOM 695 O O . TRP A 1 89 ? 2.353 1.560 -4.261 1.00 94.56 89 TRP A O 1
ATOM 705 N N . VAL A 1 90 ? 4.362 2.357 -4.892 1.00 94.25 90 VAL A N 1
ATOM 706 C CA . VAL A 1 90 ? 4.329 3.530 -4.002 1.00 94.25 90 VAL A CA 1
ATOM 707 C C . VAL A 1 90 ? 3.129 4.414 -4.335 1.00 94.25 90 VAL A C 1
ATOM 709 O O . VAL A 1 90 ? 2.373 4.792 -3.437 1.00 94.25 90 VAL A O 1
ATOM 712 N N . PHE A 1 91 ? 2.931 4.713 -5.619 1.00 95.25 91 PHE A N 1
ATOM 713 C CA . PHE A 1 91 ? 1.859 5.577 -6.094 1.00 95.25 91 PHE A CA 1
ATOM 714 C C . PHE A 1 91 ? 0.481 4.995 -5.771 1.00 95.25 91 PHE A C 1
ATOM 716 O O . PHE A 1 91 ? -0.375 5.716 -5.257 1.00 95.25 91 PHE A O 1
ATOM 723 N N . TYR A 1 92 ? 0.282 3.689 -5.979 1.00 95.62 92 TYR A N 1
ATOM 724 C CA . TYR A 1 92 ? -0.962 3.011 -5.621 1.00 95.62 92 TYR A CA 1
ATOM 725 C C . TYR A 1 92 ? -1.280 3.155 -4.130 1.00 95.62 92 TYR A C 1
ATOM 727 O O . TYR A 1 92 ? -2.364 3.615 -3.772 1.00 95.62 92 TYR A O 1
ATOM 735 N N . PHE A 1 93 ? -0.349 2.789 -3.243 1.00 94.56 93 PHE A N 1
ATOM 736 C CA . PHE A 1 93 ? -0.619 2.794 -1.805 1.00 94.56 93 PHE A CA 1
ATOM 737 C C . PHE A 1 93 ? -0.747 4.210 -1.244 1.00 94.56 93 PHE A C 1
ATOM 739 O O . PHE A 1 93 ? -1.756 4.530 -0.612 1.00 94.56 93 PHE A O 1
ATOM 746 N N . VAL A 1 94 ? 0.251 5.064 -1.484 1.00 94.31 94 VAL A N 1
ATOM 747 C CA . VAL A 1 94 ? 0.278 6.429 -0.941 1.00 94.31 94 VAL A CA 1
ATOM 748 C C . VAL A 1 94 ? -0.850 7.260 -1.546 1.00 94.31 94 VAL A C 1
ATOM 750 O O . VAL A 1 94 ? -1.593 7.899 -0.801 1.00 94.31 94 VAL A O 1
ATOM 753 N N . GLY A 1 95 ? -1.044 7.194 -2.866 1.00 93.06 95 GLY A N 1
ATOM 754 C CA . GLY A 1 95 ? -2.121 7.904 -3.553 1.00 93.06 95 GLY A CA 1
ATOM 755 C C . GLY A 1 95 ? -3.500 7.486 -3.046 1.00 93.06 95 GLY A C 1
ATOM 756 O O . GLY A 1 95 ? -4.307 8.341 -2.680 1.00 93.06 95 GLY A O 1
ATOM 757 N N . ALA A 1 96 ? -3.761 6.181 -2.920 1.00 93.31 96 ALA A N 1
ATOM 758 C CA . ALA A 1 96 ? -5.048 5.692 -2.428 1.00 93.31 96 ALA A CA 1
ATOM 759 C C . ALA A 1 96 ? -5.345 6.123 -0.982 1.00 93.31 96 ALA A C 1
ATOM 761 O O . ALA A 1 96 ? -6.497 6.418 -0.646 1.00 93.31 96 ALA A O 1
ATOM 762 N N . TRP A 1 97 ? -4.331 6.168 -0.112 1.00 93.25 97 TRP A N 1
ATOM 763 C CA . TRP A 1 97 ? -4.519 6.601 1.272 1.00 93.25 97 TRP A CA 1
ATOM 764 C C . TRP A 1 97 ? -4.725 8.110 1.395 1.00 93.25 97 TRP A C 1
ATOM 766 O O . TRP A 1 97 ? -5.592 8.532 2.153 1.00 93.25 97 TRP A O 1
ATOM 776 N N . VAL A 1 98 ? -3.973 8.918 0.649 1.00 92.00 98 VAL A N 1
ATOM 777 C CA . VAL A 1 98 ? -4.062 10.384 0.730 1.00 92.00 98 VAL A CA 1
ATOM 778 C C . VAL A 1 98 ? -5.358 10.896 0.101 1.00 92.00 98 VAL A C 1
ATOM 780 O O . VAL A 1 98 ? -6.022 11.753 0.674 1.00 92.00 98 VAL A O 1
ATOM 783 N N . LEU A 1 99 ? -5.750 10.347 -1.052 1.00 89.00 99 LEU A N 1
ATOM 784 C CA . LEU A 1 99 ? -6.905 10.843 -1.803 1.00 89.00 99 LEU A CA 1
ATOM 785 C C . LEU A 1 99 ? -8.239 10.333 -1.250 1.00 89.00 99 LEU A C 1
ATOM 787 O O . LEU A 1 99 ? -9.223 11.064 -1.240 1.00 89.00 99 LEU A O 1
ATOM 791 N N . VAL A 1 100 ? -8.294 9.065 -0.823 1.00 89.00 100 VAL A N 1
ATOM 792 C CA . VAL A 1 100 ? -9.567 8.407 -0.463 1.00 89.00 100 VAL A CA 1
ATOM 793 C C . VAL A 1 100 ? -9.507 7.688 0.890 1.00 89.00 100 VAL A C 1
ATOM 795 O O . VAL A 1 100 ? -10.521 7.202 1.392 1.00 89.00 100 VAL A O 1
ATOM 798 N N . GLY A 1 101 ? -8.329 7.593 1.513 1.00 89.00 101 GLY A N 1
ATOM 799 C CA . GLY A 1 101 ? -8.135 6.838 2.754 1.00 89.00 101 GLY A CA 1
ATOM 800 C C . GLY A 1 101 ? -8.232 5.322 2.572 1.00 89.00 101 GLY A C 1
ATOM 801 O O . GLY A 1 101 ? -8.232 4.589 3.560 1.00 89.00 101 GLY A O 1
ATOM 802 N N . GLN A 1 102 ? -8.361 4.813 1.341 1.00 92.44 102 GLN A N 1
ATOM 803 C CA . GLN A 1 102 ? -8.704 3.410 1.081 1.00 92.44 102 GLN A CA 1
ATOM 804 C C . GLN A 1 102 ? -8.094 2.904 -0.227 1.00 92.44 102 GLN A C 1
ATOM 806 O O . GLN A 1 102 ? -8.384 3.441 -1.296 1.00 92.44 102 GLN A O 1
ATOM 811 N N . THR A 1 103 ? -7.322 1.820 -0.132 1.00 94.69 103 THR A N 1
ATOM 812 C CA . THR A 1 103 ? -6.904 0.979 -1.268 1.00 94.69 103 THR A CA 1
ATOM 813 C C . THR A 1 103 ? -8.041 0.061 -1.711 1.00 94.69 103 THR A C 1
ATOM 815 O O . THR A 1 103 ? -9.035 -0.060 -0.997 1.00 94.69 103 THR A O 1
ATOM 818 N N . VAL A 1 104 ? -7.925 -0.595 -2.867 1.00 94.69 104 VAL A N 1
ATOM 819 C CA . VAL A 1 104 ? -8.983 -1.467 -3.406 1.00 94.69 104 VAL A CA 1
ATOM 820 C C . VAL A 1 104 ? -9.350 -2.576 -2.417 1.00 94.69 104 VAL A C 1
ATOM 822 O O . VAL A 1 104 ? -10.521 -2.710 -2.069 1.00 94.69 104 VAL A O 1
ATOM 825 N N . GLY A 1 105 ? -8.370 -3.294 -1.866 1.00 93.25 105 GLY A N 1
ATOM 826 C CA . GLY A 1 105 ? -8.608 -4.331 -0.861 1.00 93.25 105 GLY A CA 1
ATOM 827 C C . GLY A 1 105 ? -9.235 -3.779 0.418 1.00 93.25 105 GLY A C 1
ATOM 828 O O . GLY A 1 105 ? -10.149 -4.378 0.983 1.00 93.25 105 GLY A O 1
ATOM 829 N N . LYS A 1 106 ? -8.824 -2.578 0.842 1.00 92.94 106 LYS A N 1
ATOM 830 C CA . LYS A 1 106 ? -9.451 -1.889 1.978 1.00 92.94 106 LYS A CA 1
ATOM 831 C C . LYS A 1 106 ? -10.876 -1.440 1.676 1.00 92.94 106 LYS A C 1
ATOM 833 O O . LYS A 1 106 ? -11.696 -1.507 2.576 1.00 92.94 106 LYS A O 1
ATOM 838 N N . ARG A 1 107 ? -11.208 -1.026 0.452 1.00 92.19 107 ARG A N 1
ATOM 839 C CA . ARG A 1 107 ? -12.595 -0.716 0.066 1.00 92.19 107 ARG A CA 1
ATOM 840 C C . ARG A 1 107 ? -13.456 -1.969 0.070 1.00 92.19 107 ARG A C 1
ATOM 842 O O . ARG A 1 107 ? -14.549 -1.926 0.615 1.00 92.19 107 ARG A O 1
ATOM 849 N N . ILE A 1 108 ? -12.932 -3.072 -0.466 1.00 91.88 108 ILE A N 1
ATOM 850 C CA . ILE A 1 108 ? -13.606 -4.377 -0.512 1.00 91.88 108 ILE A CA 1
ATOM 851 C C . ILE A 1 108 ? -13.840 -4.946 0.884 1.00 91.88 108 ILE A C 1
ATOM 853 O O . ILE A 1 108 ? -14.807 -5.675 1.035 1.00 91.88 108 ILE A O 1
ATOM 857 N N . LEU A 1 109 ? -12.987 -4.626 1.871 1.00 90.38 109 LEU A N 1
ATOM 858 C CA . LEU A 1 109 ? -13.094 -5.049 3.281 1.00 90.38 109 LEU A CA 1
ATOM 859 C C . LEU A 1 109 ? -13.535 -3.945 4.254 1.00 90.38 109 LEU A C 1
ATOM 861 O O . LEU A 1 109 ? -13.584 -4.166 5.466 1.00 90.38 109 LEU A O 1
ATOM 865 N N . GLY A 1 110 ? -13.882 -2.769 3.736 1.00 89.50 110 GLY A N 1
ATOM 866 C CA . GLY A 1 110 ? -14.560 -1.741 4.516 1.00 89.50 110 GLY A CA 1
ATOM 867 C C . GLY A 1 110 ? -13.684 -1.085 5.526 1.00 89.50 110 GLY A C 1
ATOM 868 O O . GLY A 1 110 ? -14.146 -0.724 6.599 1.00 89.50 110 GLY A O 1
ATOM 869 N N . LEU A 1 111 ? -12.408 -0.997 5.210 1.00 92.12 111 LEU A N 1
ATOM 870 C CA . LEU A 1 111 ? -11.387 -0.434 6.050 1.00 92.12 111 LEU A CA 1
ATOM 871 C C . LEU A 1 111 ? -11.049 0.942 5.519 1.00 92.12 111 LEU A C 1
ATOM 873 O O . LEU A 1 111 ? -10.910 1.141 4.314 1.00 92.12 111 LEU A O 1
ATOM 877 N N . ARG A 1 112 ? -10.871 1.900 6.415 1.00 92.12 112 ARG A N 1
ATOM 878 C CA . ARG A 1 112 ? -10.381 3.231 6.084 1.00 92.12 112 ARG A CA 1
ATOM 879 C C . ARG A 1 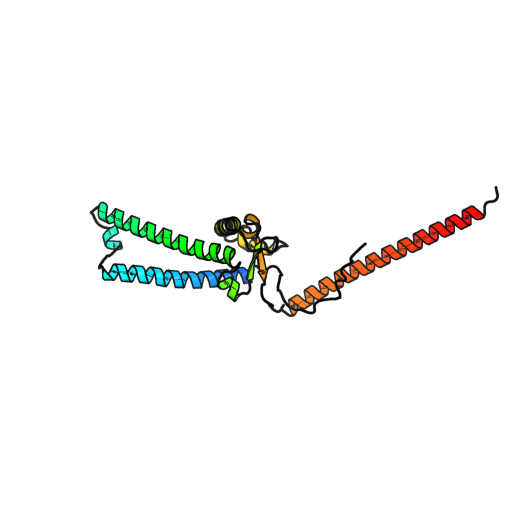112 ? -9.183 3.565 6.939 1.00 92.12 112 ARG A C 1
ATOM 881 O O . ARG A 1 112 ? -9.200 3.343 8.144 1.00 92.12 112 ARG A O 1
ATOM 888 N N . VAL A 1 113 ? -8.150 4.080 6.290 1.00 92.56 113 VAL A N 1
ATOM 889 C CA . VAL A 1 113 ? -6.999 4.694 6.937 1.00 92.56 113 VAL A CA 1
ATOM 890 C C . VAL A 1 113 ? -7.353 6.148 7.216 1.00 92.56 113 VAL A C 1
ATOM 892 O O . VAL A 1 113 ? -7.761 6.871 6.306 1.00 92.56 113 VAL A O 1
ATOM 895 N N . THR A 1 114 ? -7.193 6.568 8.462 1.00 91.06 114 THR A N 1
ATOM 896 C CA . THR A 1 114 ? -7.430 7.945 8.900 1.00 91.06 114 THR A CA 1
ATOM 897 C C . THR A 1 114 ? -6.252 8.440 9.729 1.00 91.06 114 THR A C 1
ATOM 899 O O . THR A 1 114 ? -5.485 7.646 10.286 1.00 91.06 114 THR A O 1
ATOM 902 N N . SER A 1 115 ? -6.105 9.761 9.832 1.00 91.25 115 SER A N 1
ATOM 903 C CA . SER A 1 115 ? -5.304 10.368 10.895 1.00 91.25 115 SER A CA 1
ATOM 904 C C . SER A 1 115 ? -5.900 9.982 12.253 1.00 91.25 115 SER A C 1
ATOM 906 O O . SER A 1 115 ? -7.075 9.611 12.350 1.00 91.25 115 SER A O 1
ATOM 908 N N . VAL A 1 116 ? -5.109 10.100 13.317 1.00 85.62 116 VAL A N 1
ATOM 909 C CA . VAL A 1 116 ? -5.607 9.984 14.698 1.00 85.62 116 VAL A CA 1
ATOM 910 C C . VAL A 1 116 ? -6.757 10.951 15.006 1.00 85.62 116 VAL A C 1
ATOM 912 O O . VAL A 1 116 ? -7.604 10.612 15.826 1.00 85.62 116 VAL A O 1
ATOM 915 N N . ASP A 1 117 ? -6.842 12.077 14.293 1.00 84.00 117 ASP A N 1
ATOM 916 C CA . ASP A 1 117 ? -7.922 13.071 14.414 1.00 84.00 117 ASP A CA 1
ATOM 917 C C . ASP A 1 117 ? -9.172 12.727 13.577 1.00 84.00 117 ASP A C 1
ATOM 919 O O . ASP A 1 117 ? -10.115 13.508 13.511 1.00 84.00 117 ASP A O 1
ATOM 923 N N . GLY A 1 118 ? -9.180 11.584 12.881 1.00 80.69 118 GLY A N 1
ATOM 924 C CA . GLY A 1 118 ? -10.296 11.131 12.038 1.00 80.69 118 GLY A CA 1
ATOM 925 C C . GLY A 1 118 ? -10.319 11.699 10.612 1.00 80.69 118 GLY A C 1
ATOM 926 O O . GLY A 1 118 ? -11.114 11.246 9.789 1.00 80.69 118 GLY A O 1
ATOM 927 N N . ASN A 1 119 ? -9.424 12.635 10.288 1.00 86.62 119 ASN A N 1
ATOM 928 C CA . ASN A 1 119 ? -9.282 13.215 8.948 1.00 86.62 119 ASN A CA 1
ATOM 929 C C . ASN A 1 119 ? -8.574 12.271 7.955 1.00 86.62 119 ASN A C 1
ATOM 931 O O . ASN A 1 119 ? -7.972 11.265 8.345 1.00 86.62 119 ASN A O 1
ATOM 935 N N . LEU A 1 120 ? -8.610 12.616 6.661 1.00 89.00 120 LEU A N 1
ATOM 936 C CA . LEU A 1 120 ? -7.744 11.993 5.651 1.00 89.00 120 LEU A CA 1
ATOM 937 C C . LEU A 1 120 ? -6.267 12.204 6.005 1.00 89.00 120 LEU A C 1
ATOM 939 O O . LEU A 1 120 ? -5.903 13.188 6.652 1.00 89.00 120 LEU A O 1
ATOM 943 N N . ILE A 1 121 ? -5.417 11.264 5.593 1.00 92.00 121 ILE A N 1
ATOM 944 C CA . ILE A 1 121 ? -3.988 11.346 5.895 1.00 92.00 121 ILE A CA 1
ATOM 945 C C . ILE A 1 121 ? -3.284 12.292 4.923 1.00 92.00 121 ILE A C 1
ATOM 947 O O . ILE A 1 121 ? -3.597 12.346 3.736 1.00 92.00 121 ILE A O 1
ATOM 951 N N . THR A 1 122 ? -2.284 13.008 5.422 1.00 92.38 122 THR A N 1
ATOM 952 C CA . THR A 1 122 ? -1.428 13.862 4.590 1.00 92.38 122 THR A CA 1
ATOM 953 C C . THR A 1 122 ? -0.436 13.030 3.775 1.00 92.38 122 THR A C 1
ATOM 955 O O . THR A 1 122 ? -0.115 11.893 4.127 1.00 92.38 122 THR A O 1
ATOM 958 N N . PHE A 1 123 ? 0.126 13.614 2.711 1.00 92.00 123 PHE A N 1
ATOM 959 C CA . PHE A 1 123 ? 1.145 12.950 1.889 1.00 92.00 123 PHE A CA 1
ATOM 960 C C . PHE A 1 123 ? 2.355 12.473 2.708 1.00 92.00 123 PHE A C 1
ATOM 962 O O . PHE A 1 123 ? 2.794 11.332 2.568 1.00 92.00 123 PHE A O 1
ATOM 969 N N . LYS A 1 124 ? 2.835 13.309 3.639 1.00 92.62 124 LYS A N 1
ATOM 970 C CA . LYS A 1 124 ? 3.941 12.976 4.550 1.00 92.62 124 LYS A CA 1
ATOM 971 C C . LYS A 1 124 ? 3.604 11.773 5.436 1.00 92.62 124 LYS A C 1
ATOM 973 O O . LYS A 1 124 ? 4.422 10.865 5.569 1.00 92.62 124 LYS A O 1
ATOM 978 N N . GLN A 1 125 ? 2.393 11.730 5.996 1.00 91.38 125 GLN A N 1
ATOM 979 C CA . GLN A 1 125 ? 1.926 10.574 6.768 1.00 91.38 125 GLN A CA 1
ATOM 980 C C . GLN A 1 125 ? 1.827 9.321 5.892 1.00 91.38 125 GLN A C 1
ATOM 982 O O . GLN A 1 125 ? 2.260 8.254 6.314 1.00 91.38 125 GLN A O 1
ATOM 987 N N . GLY A 1 126 ? 1.319 9.441 4.662 1.00 91.25 126 GLY A N 1
ATOM 988 C CA . GLY A 1 126 ? 1.257 8.335 3.705 1.00 91.25 126 GLY A CA 1
ATOM 989 C C . GLY A 1 126 ? 2.632 7.751 3.375 1.00 91.25 126 GLY A C 1
ATOM 990 O O . GLY A 1 126 ? 2.798 6.532 3.391 1.00 91.25 126 GLY A O 1
ATOM 991 N N . LEU A 1 127 ? 3.636 8.604 3.156 1.00 92.50 127 LEU A N 1
ATOM 992 C CA . LEU A 1 127 ? 4.998 8.168 2.853 1.00 92.50 127 LEU A CA 1
ATOM 993 C C . LEU A 1 127 ? 5.675 7.498 4.055 1.00 92.50 127 LEU A C 1
ATOM 995 O O . LEU A 1 127 ? 6.236 6.413 3.909 1.00 92.50 127 LEU A O 1
ATOM 999 N N . PHE A 1 128 ? 5.573 8.080 5.256 1.00 92.62 128 PHE A N 1
ATOM 1000 C CA . PHE A 1 128 ? 6.095 7.439 6.470 1.00 92.62 128 PHE A CA 1
ATOM 1001 C C . PHE A 1 128 ? 5.382 6.141 6.792 1.00 92.62 128 PHE A C 1
ATOM 1003 O O . PHE A 1 128 ? 6.015 5.189 7.242 1.00 92.62 128 PHE A O 1
ATOM 1010 N N . ARG A 1 129 ? 4.076 6.077 6.527 1.00 91.69 129 ARG A N 1
ATOM 1011 C CA . ARG A 1 129 ? 3.323 4.838 6.641 1.00 91.69 129 ARG A CA 1
ATOM 1012 C C . ARG A 1 129 ? 3.922 3.795 5.706 1.00 91.69 129 ARG A C 1
ATOM 1014 O O . ARG A 1 129 ? 4.253 2.719 6.182 1.00 91.69 129 ARG A O 1
ATOM 1021 N N . TYR A 1 130 ? 4.124 4.116 4.425 1.00 91.62 130 TYR A N 1
ATOM 1022 C CA . TYR A 1 130 ? 4.713 3.199 3.442 1.00 91.62 130 TYR A CA 1
ATOM 1023 C C . TYR A 1 130 ? 6.128 2.747 3.833 1.00 91.62 130 TYR A C 1
ATOM 1025 O O . TYR A 1 130 ? 6.406 1.552 3.847 1.00 91.62 130 TYR A O 1
ATOM 1033 N N . ALA A 1 131 ? 7.001 3.668 4.247 1.00 90.12 131 ALA A N 1
ATOM 1034 C CA . ALA A 1 131 ? 8.328 3.335 4.774 1.00 90.12 131 ALA A CA 1
ATOM 1035 C C . ALA A 1 131 ? 8.238 2.426 6.016 1.00 90.12 131 ALA A C 1
ATOM 1037 O O . ALA A 1 131 ? 8.965 1.442 6.149 1.00 90.12 131 ALA A O 1
ATOM 1038 N N . GLY A 1 132 ? 7.277 2.705 6.895 1.00 88.12 132 GLY A N 1
ATOM 1039 C CA . GLY A 1 132 ? 6.993 1.908 8.076 1.00 88.12 132 GLY A CA 1
ATOM 1040 C C . GLY A 1 132 ? 6.534 0.483 7.763 1.00 88.12 132 GLY A C 1
ATOM 1041 O O . GLY A 1 132 ? 6.752 -0.390 8.602 1.00 88.12 132 GLY A O 1
ATOM 1042 N N . TYR A 1 133 ? 5.914 0.209 6.604 1.00 86.38 133 TYR A N 1
ATOM 1043 C CA . TYR A 1 133 ? 5.574 -1.166 6.201 1.00 86.38 133 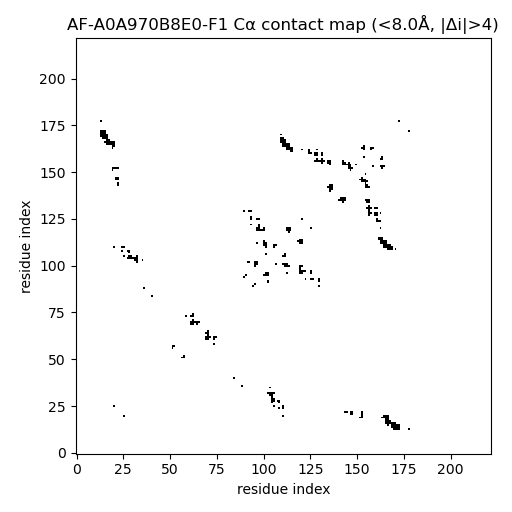TYR A CA 1
ATOM 1044 C C . TYR A 1 133 ? 6.844 -2.009 6.054 1.00 86.38 133 TYR A C 1
ATOM 1046 O O . TYR A 1 133 ? 6.883 -3.118 6.581 1.00 86.38 133 TYR A O 1
ATOM 1054 N N . TRP A 1 134 ? 7.895 -1.463 5.434 1.00 86.69 134 TRP A N 1
ATOM 1055 C CA . TRP A 1 134 ? 9.193 -2.135 5.310 1.00 86.69 134 TRP A CA 1
ATOM 1056 C C . TRP A 1 134 ? 9.818 -2.391 6.680 1.00 86.69 134 TRP A C 1
ATOM 1058 O O . TRP A 1 134 ? 10.168 -3.525 6.993 1.00 86.69 134 TRP A O 1
ATOM 1068 N N . LEU A 1 135 ? 9.842 -1.374 7.547 1.00 85.81 135 LEU A N 1
ATOM 1069 C CA . LEU A 1 135 ? 10.338 -1.521 8.918 1.00 85.81 135 LEU A CA 1
ATOM 1070 C C . LEU A 1 135 ? 9.530 -2.546 9.731 1.00 85.81 135 LEU A C 1
ATOM 1072 O O . LEU A 1 135 ? 10.093 -3.291 10.524 1.00 85.81 135 LEU A O 1
ATOM 1076 N N . SER A 1 136 ? 8.212 -2.601 9.527 1.00 83.00 136 SER A N 1
ATOM 1077 C CA . SER A 1 136 ? 7.329 -3.567 10.193 1.00 83.00 136 SER A CA 1
ATOM 1078 C C . SER A 1 136 ? 7.529 -4.993 9.673 1.00 83.00 136 SER A C 1
ATOM 1080 O O . SER A 1 136 ? 7.239 -5.943 10.402 1.00 83.00 136 SER A O 1
ATOM 1082 N N . ALA A 1 137 ? 7.981 -5.141 8.424 1.00 82.44 137 ALA A N 1
ATOM 1083 C CA . ALA A 1 137 ? 8.181 -6.427 7.767 1.00 82.44 137 ALA A CA 1
ATOM 1084 C C . ALA A 1 137 ? 9.527 -7.073 8.118 1.00 82.44 137 ALA A C 1
ATOM 1086 O O . ALA A 1 137 ? 9.561 -8.285 8.324 1.00 82.44 137 ALA A O 1
ATOM 1087 N N . LEU A 1 138 ? 10.596 -6.272 8.242 1.00 84.88 138 LEU A N 1
ATOM 1088 C CA . LEU A 1 138 ? 11.958 -6.726 8.562 1.00 84.88 138 LEU A CA 1
ATOM 1089 C C . LEU A 1 138 ? 12.053 -7.677 9.773 1.00 84.88 138 LEU A C 1
ATOM 1091 O O . LEU A 1 138 ? 12.681 -8.726 9.637 1.00 84.88 138 LEU A O 1
ATOM 1095 N N . PRO A 1 139 ? 11.432 -7.397 10.937 1.00 81.69 139 PRO A N 1
ATOM 1096 C CA . PRO A 1 139 ? 11.482 -8.295 12.087 1.00 81.69 139 PRO A CA 1
ATOM 1097 C C . PRO A 1 139 ? 10.452 -9.428 11.947 1.00 81.69 139 PRO A C 1
ATOM 1099 O O . PRO A 1 139 ? 9.608 -9.586 12.816 1.00 81.69 139 PRO A O 1
ATOM 1102 N N . LEU A 1 140 ? 10.446 -10.187 10.845 1.00 80.38 140 LEU A N 1
ATOM 1103 C CA . LEU A 1 140 ? 9.504 -11.301 10.612 1.00 80.38 140 LEU A CA 1
ATOM 1104 C C . LEU A 1 140 ? 8.023 -10.913 10.814 1.00 80.38 140 LEU A C 1
ATOM 1106 O O . LEU A 1 140 ? 7.262 -11.612 11.481 1.00 80.38 140 LEU A O 1
ATOM 1110 N N . LEU A 1 141 ? 7.608 -9.770 10.255 1.00 82.94 141 LEU A N 1
ATOM 1111 C CA . LEU A 1 141 ? 6.248 -9.215 10.383 1.00 82.94 141 LEU A CA 1
ATOM 1112 C C . LEU A 1 141 ? 5.820 -8.836 11.819 1.00 82.94 141 LEU A C 1
ATOM 1114 O O . LEU A 1 141 ? 4.649 -8.507 12.044 1.00 82.94 141 LEU A O 1
ATOM 1118 N N . LEU A 1 142 ? 6.734 -8.817 12.795 1.00 81.69 142 LEU A N 1
ATOM 1119 C CA . LEU A 1 142 ? 6.410 -8.514 14.195 1.00 81.69 142 LEU A CA 1
ATOM 1120 C C . LEU A 1 142 ? 5.786 -7.118 14.364 1.00 81.69 142 LEU A C 1
ATOM 1122 O O . LEU A 1 142 ? 4.873 -6.929 15.169 1.00 81.69 142 LEU A O 1
ATOM 1126 N N . GLY A 1 143 ? 6.190 -6.152 13.531 1.00 77.44 143 GLY A N 1
ATOM 1127 C CA . GLY A 1 143 ? 5.600 -4.811 13.532 1.00 77.44 143 GLY A CA 1
ATOM 1128 C C . GLY A 1 143 ? 4.128 -4.777 13.100 1.00 77.44 143 GLY A C 1
ATOM 1129 O O . GLY A 1 143 ? 3.401 -3.855 13.477 1.00 77.44 143 GLY A O 1
ATOM 1130 N N . PHE A 1 144 ? 3.663 -5.789 12.357 1.00 81.25 144 PHE A N 1
ATOM 1131 C CA . PHE A 1 144 ? 2.246 -5.979 12.037 1.00 81.25 144 PHE A CA 1
ATOM 1132 C C . PHE A 1 144 ? 1.495 -6.687 13.171 1.00 81.25 144 PHE A C 1
ATOM 1134 O O . PHE A 1 144 ? 0.368 -6.302 13.486 1.00 81.25 144 PHE A O 1
ATOM 1141 N N . LEU A 1 145 ? 2.121 -7.678 13.814 1.00 83.75 145 LEU A N 1
ATOM 1142 C CA . LEU A 1 145 ? 1.555 -8.407 14.959 1.00 83.75 145 LEU A CA 1
ATOM 1143 C C . LEU A 1 145 ? 1.342 -7.511 16.188 1.00 83.75 145 LEU A C 1
ATOM 1145 O O . LEU A 1 145 ? 0.457 -7.789 16.995 1.00 83.75 145 LEU A O 1
ATOM 1149 N N . TRP A 1 146 ? 2.060 -6.385 16.286 1.00 85.44 146 TRP A N 1
ATOM 1150 C CA . TRP A 1 146 ? 1.886 -5.391 17.354 1.00 85.44 146 TRP A CA 1
ATOM 1151 C C . TRP A 1 146 ? 0.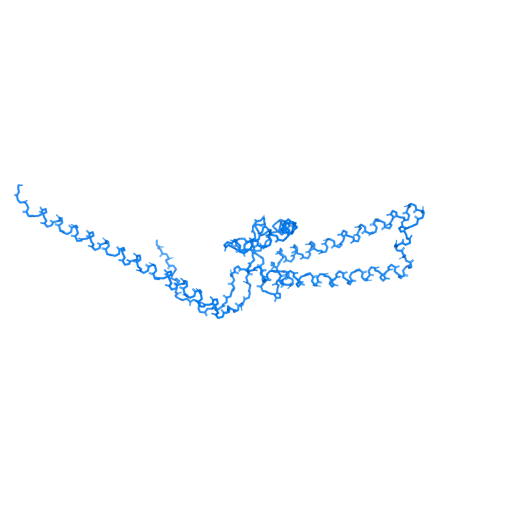443 -4.865 17.499 1.00 85.44 146 TRP A C 1
ATOM 1153 O O . TRP A 1 146 ? 0.038 -4.421 18.572 1.00 85.44 146 TRP A O 1
ATOM 1163 N N . VAL A 1 147 ? -0.378 -4.978 16.448 1.00 81.62 147 VAL A N 1
ATOM 1164 C CA . VAL A 1 147 ? -1.822 -4.673 16.477 1.00 81.62 147 VAL A CA 1
ATOM 1165 C C . VAL A 1 147 ? -2.589 -5.504 17.518 1.00 81.62 147 VAL A C 1
ATOM 1167 O O . VAL A 1 147 ? -3.658 -5.081 17.959 1.00 81.62 147 VAL A O 1
ATOM 1170 N N . LEU A 1 148 ? -2.081 -6.682 17.893 1.00 80.88 148 LEU A N 1
ATOM 1171 C CA . LEU A 1 148 ? -2.691 -7.560 18.897 1.00 80.88 148 LEU A CA 1
ATOM 1172 C C . LEU A 1 148 ? -2.398 -7.118 20.337 1.00 80.88 148 LEU A C 1
ATOM 1174 O O . LEU A 1 148 ? -3.176 -7.449 21.225 1.00 80.88 148 LEU A O 1
ATOM 1178 N N . VAL A 1 149 ? -1.302 -6.386 20.547 1.00 83.19 149 VAL A N 1
ATOM 1179 C CA . VAL A 1 149 ? -0.837 -5.942 21.871 1.00 83.19 149 VAL A CA 1
ATOM 1180 C C . VAL A 1 149 ? -1.288 -4.511 22.169 1.00 83.19 149 VAL A C 1
ATOM 1182 O O . VAL A 1 149 ? -1.564 -4.174 23.311 1.00 83.19 149 VAL A O 1
ATOM 1185 N N . ASP A 1 150 ? -1.360 -3.648 21.154 1.00 82.19 150 ASP A N 1
ATOM 1186 C CA . ASP A 1 150 ? -1.732 -2.241 21.328 1.00 82.19 150 ASP A CA 1
ATOM 1187 C C . ASP A 1 150 ? -3.244 -2.064 21.555 1.00 82.19 150 ASP A C 1
ATOM 1189 O O . ASP A 1 150 ? -4.048 -2.466 20.712 1.00 82.19 150 ASP A O 1
ATOM 1193 N N . ASP A 1 151 ? -3.634 -1.362 22.625 1.00 73.25 151 ASP A N 1
ATOM 1194 C CA . ASP A 1 151 ? -5.046 -1.089 22.960 1.00 73.25 151 ASP A CA 1
ATOM 1195 C C . ASP A 1 151 ? -5.793 -0.332 21.851 1.00 73.25 151 ASP A C 1
ATOM 1197 O O . ASP A 1 151 ? -6.985 -0.538 21.613 1.00 73.25 151 ASP A O 1
ATOM 1201 N N . LYS A 1 152 ? -5.077 0.526 21.113 1.00 75.81 152 LYS A N 1
ATOM 1202 C CA . LYS A 1 152 ? -5.610 1.273 19.960 1.00 75.81 152 LYS A CA 1
ATOM 1203 C C . LYS A 1 152 ? -5.465 0.498 18.646 1.00 75.81 152 LYS A C 1
ATOM 1205 O O . LYS A 1 152 ? -5.730 1.046 17.576 1.00 75.81 152 LYS A O 1
ATOM 1210 N N . ARG A 1 153 ? -5.035 -0.768 18.709 1.00 81.38 153 ARG A N 1
ATOM 1211 C CA . ARG A 1 153 ? -4.803 -1.667 17.572 1.00 81.38 153 ARG A CA 1
ATOM 1212 C C . ARG A 1 153 ? -3.911 -1.035 16.499 1.00 81.38 153 ARG A C 1
ATOM 1214 O O . ARG A 1 153 ? -4.183 -1.178 15.307 1.00 81.38 153 ARG A O 1
ATOM 1221 N N . ARG A 1 154 ? -2.873 -0.287 16.885 1.00 85.06 154 ARG A N 1
ATOM 1222 C CA . ARG A 1 154 ? -1.950 0.370 15.942 1.00 85.06 154 ARG A CA 1
ATOM 1223 C C . ARG A 1 154 ? -0.690 -0.462 15.724 1.00 85.06 154 ARG A C 1
ATOM 1225 O O . ARG A 1 154 ? -0.007 -0.818 16.681 1.00 85.06 154 ARG A O 1
ATOM 1232 N N . ALA A 1 155 ? -0.358 -0.714 14.462 1.00 87.38 155 ALA A N 1
ATOM 1233 C CA . ALA A 1 155 ? 0.915 -1.301 14.049 1.00 87.38 155 ALA A CA 1
ATOM 1234 C C . ALA A 1 155 ? 2.067 -0.286 14.163 1.00 87.38 155 ALA A C 1
ATOM 1236 O O . ALA A 1 155 ? 1.838 0.913 14.330 1.00 87.38 155 ALA A O 1
ATOM 1237 N N . TRP A 1 156 ? 3.317 -0.726 14.007 1.00 88.44 156 TRP A N 1
ATOM 1238 C CA . TRP A 1 156 ? 4.469 0.191 14.047 1.00 88.44 156 TRP A CA 1
ATOM 1239 C C . TRP A 1 156 ? 4.404 1.266 12.957 1.00 88.44 156 TRP A C 1
ATOM 1241 O O . TRP A 1 156 ? 4.607 2.445 13.238 1.00 88.44 156 TRP A O 1
ATOM 1251 N N . HIS A 1 157 ? 4.013 0.887 11.741 1.00 87.56 157 HIS A N 1
ATOM 1252 C CA . HIS A 1 157 ? 3.790 1.830 10.643 1.00 87.56 157 HIS A CA 1
ATOM 1253 C C . HIS A 1 157 ? 2.627 2.800 10.892 1.00 87.56 157 HIS A C 1
ATOM 1255 O O . HIS A 1 157 ? 2.663 3.936 10.426 1.00 87.56 157 HIS A O 1
ATOM 1261 N N . ASP A 1 158 ? 1.606 2.380 11.646 1.00 85.50 158 ASP A N 1
ATOM 1262 C CA . ASP A 1 158 ? 0.504 3.257 12.050 1.00 85.50 158 ASP A CA 1
ATOM 1263 C C . ASP A 1 158 ? 0.995 4.305 13.055 1.00 85.50 158 ASP A C 1
ATOM 1265 O O . ASP A 1 158 ? 0.682 5.488 12.923 1.00 85.50 158 ASP A O 1
ATOM 1269 N N . LYS A 1 159 ? 1.789 3.868 14.044 1.00 86.38 159 LYS A N 1
ATOM 1270 C CA . LYS A 1 159 ? 2.363 4.732 15.082 1.00 86.38 159 LYS A CA 1
ATOM 1271 C C . LYS A 1 159 ? 3.323 5.755 14.488 1.00 86.38 159 LYS A C 1
ATOM 1273 O O . LYS A 1 159 ? 3.168 6.936 14.775 1.00 86.38 159 LYS A O 1
ATOM 1278 N N . LEU A 1 160 ? 4.242 5.316 13.626 1.00 88.75 160 LEU A N 1
ATOM 1279 C CA . LEU A 1 160 ? 5.211 6.187 12.956 1.00 88.75 160 LEU A CA 1
ATOM 1280 C C . LEU A 1 160 ? 4.523 7.282 12.130 1.00 88.75 160 LEU A C 1
ATOM 1282 O O . LEU A 1 160 ? 4.972 8.422 12.092 1.00 88.75 160 LEU A O 1
ATOM 1286 N N . ALA A 1 161 ? 3.411 6.938 11.482 1.00 88.88 161 ALA A N 1
ATOM 1287 C CA . ALA A 1 161 ? 2.673 7.859 10.631 1.00 88.88 161 ALA A CA 1
ATOM 1288 C C . ALA A 1 161 ? 1.585 8.661 11.367 1.00 88.88 161 ALA A C 1
ATOM 1290 O O . ALA A 1 161 ? 0.909 9.461 10.728 1.00 88.88 161 ALA A O 1
ATOM 1291 N N . HIS A 1 162 ? 1.372 8.448 12.671 1.00 89.88 162 HIS A N 1
ATOM 1292 C CA . HIS A 1 162 ? 0.225 8.994 13.414 1.00 89.88 162 HIS A CA 1
ATOM 1293 C C . HIS A 1 162 ? -1.129 8.697 12.740 1.00 89.88 162 HIS A C 1
ATOM 1295 O O . HIS A 1 162 ? -2.004 9.554 12.630 1.00 89.88 162 HIS A O 1
ATOM 1301 N N . THR A 1 163 ? -1.309 7.458 12.285 1.00 91.06 163 THR A N 1
ATOM 1302 C CA . THR A 1 163 ? -2.524 7.002 11.594 1.00 91.06 163 THR A CA 1
ATOM 1303 C C . THR A 1 163 ? -3.191 5.849 12.337 1.00 91.06 163 THR A C 1
ATOM 1305 O O . THR A 1 163 ? -2.610 5.231 13.231 1.00 91.06 163 THR A O 1
ATOM 1308 N N . CYS A 1 164 ? -4.433 5.550 11.976 1.00 89.88 164 CYS A N 1
ATOM 1309 C CA . CYS A 1 164 ? -5.158 4.373 12.433 1.00 89.88 164 CYS A CA 1
ATOM 1310 C C . CYS A 1 164 ? -6.026 3.807 11.300 1.00 89.88 164 CYS A C 1
ATOM 1312 O O . CYS A 1 164 ? -6.233 4.451 10.270 1.00 89.88 164 CYS A O 1
ATOM 1314 N N . VAL A 1 165 ? -6.497 2.569 11.472 1.00 90.19 165 VAL A N 1
ATOM 1315 C CA . VAL A 1 165 ? -7.409 1.923 10.520 1.00 90.19 165 VAL A CA 1
ATOM 1316 C C . VAL A 1 165 ? -8.710 1.591 11.227 1.00 90.19 165 VAL A C 1
ATOM 1318 O O . VAL A 1 165 ? -8.700 0.891 12.243 1.00 90.19 165 VAL A O 1
ATOM 1321 N N . ILE A 1 166 ? -9.815 2.061 10.663 1.00 89.88 166 ILE A N 1
ATOM 1322 C CA . ILE A 1 166 ? -11.169 1.895 11.191 1.00 89.88 166 ILE A CA 1
ATOM 1323 C C . ILE A 1 166 ? -12.066 1.185 10.179 1.00 89.88 166 ILE A C 1
ATOM 1325 O O . ILE A 1 166 ? -11.785 1.208 8.980 1.00 89.88 166 ILE A O 1
ATOM 1329 N N . TYR A 1 167 ? -13.160 0.580 10.638 1.00 88.94 167 TYR A N 1
ATOM 1330 C CA . TYR A 1 167 ? -14.210 0.119 9.729 1.00 88.94 167 TYR A CA 1
ATOM 1331 C C . TYR A 1 167 ? -15.058 1.301 9.230 1.00 88.94 167 TYR A C 1
ATOM 1333 O O . TYR A 1 167 ? -15.481 2.148 10.019 1.00 88.94 167 TYR A O 1
ATOM 1341 N N . SER A 1 168 ? -15.312 1.365 7.923 1.00 84.06 168 SER A N 1
ATOM 1342 C CA . SER A 1 168 ? -16.045 2.443 7.248 1.00 84.06 168 SER A CA 1
ATOM 1343 C C . SER A 1 168 ? -17.491 2.101 6.884 1.00 84.06 168 SER A C 1
ATOM 1345 O O . SER A 1 168 ? -18.277 3.021 6.667 1.00 84.06 168 SER A O 1
ATOM 1347 N N . TRP A 1 169 ? -17.850 0.818 6.799 1.00 78.12 169 TRP A N 1
ATOM 1348 C CA . TRP A 1 169 ? -19.226 0.363 6.554 1.00 78.12 169 TRP A CA 1
ATOM 1349 C C . TRP A 1 169 ? -19.810 -0.315 7.807 1.00 78.12 169 TRP A C 1
ATOM 1351 O O . TRP A 1 169 ? -19.070 -0.649 8.737 1.00 78.12 169 TRP A O 1
ATOM 1361 N N . ASP A 1 170 ? -21.117 -0.596 7.800 1.00 64.75 170 ASP A N 1
ATOM 1362 C CA . ASP A 1 170 ? -21.800 -1.354 8.861 1.00 64.75 170 ASP A CA 1
ATOM 1363 C C . ASP A 1 170 ? -21.447 -2.841 8.853 1.00 64.75 170 ASP A C 1
ATOM 1365 O O . ASP A 1 170 ? -22.207 -3.699 8.400 1.00 64.75 170 ASP A O 1
ATOM 1369 N N . ALA A 1 171 ? -20.241 -3.177 9.313 1.00 60.88 171 ALA A N 1
ATOM 1370 C CA . ALA A 1 171 ? -19.869 -4.572 9.459 1.00 60.88 171 ALA A CA 1
ATOM 1371 C C . ALA A 1 171 ? -20.599 -5.065 10.708 1.00 60.88 171 ALA A C 1
ATOM 1373 O O . ALA A 1 171 ? -20.305 -4.606 11.813 1.00 60.88 171 ALA A O 1
ATOM 1374 N N . ARG A 1 172 ? -21.590 -5.947 10.537 1.00 58.06 172 ARG A N 1
ATOM 1375 C CA . ARG A 1 172 ? -22.342 -6.498 11.669 1.00 58.06 172 ARG A CA 1
ATOM 1376 C C . ARG A 1 172 ? -21.398 -7.279 12.582 1.00 58.06 172 ARG A C 1
ATOM 1378 O O . ARG A 1 172 ? -20.704 -8.191 12.137 1.00 58.06 172 ARG A O 1
ATOM 1385 N N . ARG A 1 173 ? -21.388 -6.935 13.869 1.00 63.03 173 ARG A N 1
ATOM 1386 C CA . ARG A 1 173 ? -20.689 -7.682 14.920 1.00 63.03 173 ARG A CA 1
ATOM 1387 C C . ARG A 1 173 ? -21.228 -9.107 14.978 1.00 63.03 173 ARG A C 1
ATOM 1389 O O . ARG A 1 173 ? -22.436 -9.328 14.917 1.00 63.03 173 ARG A O 1
ATOM 1396 N N . GLY A 1 174 ? -20.323 -10.070 15.139 1.00 63.31 174 GLY A N 1
ATOM 1397 C CA . GLY A 1 174 ? -20.705 -11.452 15.413 1.00 63.31 174 GLY A CA 1
ATOM 1398 C C . GLY A 1 174 ? -21.435 -11.572 16.763 1.00 63.31 174 GLY A C 1
ATOM 1399 O O . GLY A 1 174 ? -21.101 -10.829 17.693 1.00 63.31 174 GLY A O 1
ATOM 1400 N N . PRO A 1 175 ? -22.374 -12.526 16.922 1.00 66.81 175 PRO A N 1
ATOM 1401 C CA . PRO A 1 175 ? -23.164 -12.680 18.149 1.00 66.81 175 PRO A CA 1
ATOM 1402 C C . PRO A 1 175 ? -22.312 -12.851 19.415 1.00 66.81 175 PRO A C 1
ATOM 1404 O O . PRO A 1 175 ? -22.646 -12.329 20.477 1.00 66.81 175 PRO A O 1
ATOM 1407 N N . TRP A 1 176 ? -21.180 -13.552 19.296 1.00 63.84 176 TRP A N 1
ATOM 1408 C CA . TRP A 1 176 ? -20.274 -13.825 20.413 1.00 63.84 176 TRP A CA 1
ATOM 1409 C C . TRP A 1 176 ? -19.576 -12.559 20.937 1.00 63.84 176 TRP A C 1
ATOM 1411 O O . TRP A 1 176 ? -19.380 -12.411 22.141 1.00 63.84 176 TRP A O 1
ATOM 1421 N N . LEU A 1 177 ? -19.225 -11.627 20.044 1.00 66.50 177 LEU A N 1
ATOM 1422 C CA . LEU A 1 177 ? -18.567 -10.371 20.409 1.00 66.50 177 LEU A CA 1
ATOM 1423 C C . LEU A 1 177 ? -19.576 -9.391 21.007 1.00 66.50 177 LEU A C 1
ATOM 1425 O O . LEU A 1 177 ? -19.260 -8.658 21.940 1.00 66.50 177 LEU A O 1
ATOM 1429 N N . GLN A 1 178 ? -20.806 -9.409 20.492 1.00 70.00 178 GLN A N 1
ATOM 1430 C CA . GLN A 1 178 ? -21.889 -8.592 21.017 1.00 70.00 178 GLN A CA 1
ATOM 1431 C C . GLN A 1 178 ? -22.213 -8.934 22.473 1.00 70.00 178 GLN A C 1
ATOM 1433 O O . GLN A 1 178 ? -22.347 -8.018 23.279 1.00 70.00 178 GLN A O 1
ATOM 1438 N N . ARG A 1 179 ? -22.267 -10.226 22.826 1.00 73.62 179 ARG A N 1
ATOM 1439 C CA . ARG A 1 179 ? -22.468 -10.665 24.218 1.00 73.62 179 ARG A CA 1
ATOM 1440 C C . ARG A 1 179 ? -21.381 -10.130 25.147 1.00 73.62 179 ARG A C 1
ATOM 1442 O O . ARG A 1 179 ? -21.710 -9.460 26.115 1.00 73.62 179 ARG A O 1
ATOM 1449 N N . LYS A 1 180 ? -20.103 -10.302 24.787 1.00 77.75 180 LYS A N 1
ATOM 1450 C CA . LYS A 1 180 ? -18.978 -9.796 25.593 1.00 77.75 180 LYS A CA 1
ATOM 1451 C C . LYS A 1 180 ? -19.021 -8.284 25.819 1.00 77.75 180 LYS A C 1
ATOM 1453 O O . LYS A 1 180 ? -18.688 -7.812 26.898 1.00 77.75 180 LYS A O 1
ATOM 1458 N N . LEU A 1 181 ? -19.405 -7.512 24.802 1.00 71.31 181 LEU A N 1
ATOM 1459 C CA . LEU A 1 181 ? -19.503 -6.055 24.926 1.00 71.31 181 LEU A CA 1
ATOM 1460 C C . LEU A 1 181 ? -20.685 -5.633 25.805 1.00 71.31 181 LEU A C 1
ATOM 1462 O O . LEU A 1 181 ? -20.538 -4.713 26.601 1.00 71.31 181 LEU A O 1
ATOM 1466 N N . LEU A 1 182 ? -21.829 -6.311 25.682 1.00 77.88 182 LEU A N 1
ATOM 1467 C CA . LEU A 1 182 ? -22.987 -6.077 26.548 1.00 77.88 182 LEU A CA 1
ATOM 1468 C C . LEU A 1 182 ? -22.670 -6.425 28.007 1.00 77.88 182 LEU A C 1
ATOM 1470 O O . LEU A 1 182 ? -23.024 -5.665 28.901 1.00 77.88 182 LEU A O 1
ATOM 1474 N N . GLU A 1 183 ? -21.958 -7.529 28.242 1.00 79.31 183 GLU A N 1
ATOM 1475 C CA . GLU A 1 183 ? -21.458 -7.910 29.566 1.00 79.31 183 GLU A CA 1
ATOM 1476 C C . GLU A 1 183 ? -20.526 -6.832 30.135 1.00 79.31 183 GLU A C 1
ATOM 1478 O O . GLU A 1 183 ? -20.730 -6.378 31.259 1.00 79.31 183 GLU A O 1
ATOM 1483 N N . ALA A 1 184 ? -19.556 -6.355 29.348 1.00 76.88 184 ALA A N 1
ATOM 1484 C CA . ALA A 1 184 ? -18.648 -5.289 29.768 1.00 76.88 184 ALA A CA 1
ATOM 1485 C C . ALA A 1 184 ? -19.393 -3.985 30.114 1.00 76.88 184 ALA A C 1
ATOM 1487 O O . ALA A 1 184 ? -19.143 -3.395 31.163 1.00 76.88 184 ALA A O 1
ATOM 1488 N N . GLN A 1 185 ? -20.355 -3.573 29.280 1.00 76.88 185 GLN A N 1
ATOM 1489 C CA . GLN A 1 185 ? -21.187 -2.390 29.529 1.00 76.88 185 GLN A CA 1
ATOM 1490 C C . GLN A 1 185 ? -22.052 -2.539 30.784 1.00 76.88 185 GLN A C 1
ATOM 1492 O O . GLN A 1 185 ? -22.199 -1.585 31.545 1.00 76.88 185 GLN A O 1
ATOM 1497 N N . ALA A 1 186 ? -22.617 -3.726 31.019 1.00 76.88 186 ALA A N 1
ATOM 1498 C CA . ALA A 1 186 ? -23.409 -4.003 32.212 1.00 76.88 186 ALA A CA 1
ATOM 1499 C C . ALA A 1 186 ? -22.559 -3.923 33.492 1.00 76.88 186 ALA A C 1
ATOM 1501 O O . ALA A 1 186 ? -23.011 -3.368 34.493 1.00 76.88 186 ALA A O 1
ATOM 1502 N N . ILE A 1 187 ? -21.316 -4.416 33.447 1.00 80.69 187 ILE A N 1
ATOM 1503 C CA . ILE A 1 187 ? -20.362 -4.330 34.563 1.00 80.69 187 ILE A CA 1
ATOM 1504 C C . ILE A 1 187 ? -19.996 -2.868 34.858 1.00 80.69 187 ILE A C 1
ATOM 1506 O O . ILE A 1 187 ? -19.992 -2.452 36.017 1.00 80.69 187 ILE A O 1
ATOM 1510 N N . GLU A 1 188 ? -19.710 -2.078 33.825 1.00 80.44 188 GLU A N 1
ATOM 1511 C CA . GLU A 1 188 ? -19.322 -0.669 33.963 1.00 80.44 188 GLU A CA 1
ATOM 1512 C C . GLU A 1 188 ? -20.482 0.201 34.474 1.00 80.44 188 GLU A C 1
ATOM 1514 O O . GLU A 1 188 ? -20.315 0.986 35.409 1.00 80.44 188 GLU A O 1
ATOM 1519 N N . ALA A 1 189 ? -21.695 -0.018 33.959 1.00 77.56 189 ALA A N 1
ATOM 1520 C CA . ALA A 1 189 ? -22.905 0.620 34.473 1.00 77.56 189 ALA A CA 1
ATOM 1521 C C . ALA A 1 189 ? -23.189 0.236 35.938 1.00 77.56 189 ALA A C 1
ATOM 1523 O O . ALA A 1 189 ? -23.623 1.077 36.728 1.00 77.56 189 ALA A O 1
ATOM 1524 N N . GLY A 1 190 ? -22.921 -1.020 36.313 1.00 81.50 190 GLY A N 1
ATOM 1525 C CA . GLY A 1 190 ? -23.016 -1.495 37.693 1.00 81.50 190 GLY A CA 1
ATOM 1526 C C . GLY A 1 190 ? -22.056 -0.763 38.633 1.00 81.50 190 GLY A C 1
ATOM 1527 O O . GLY A 1 190 ? -22.488 -0.286 39.682 1.00 81.50 190 GLY A O 1
ATOM 1528 N N . LYS A 1 191 ? -20.787 -0.597 38.233 1.00 81.62 191 LYS A N 1
ATOM 1529 C CA . LYS A 1 191 ? -19.786 0.162 39.005 1.00 81.62 191 LYS A CA 1
ATOM 1530 C C . LYS A 1 191 ? -20.227 1.596 39.272 1.00 81.62 191 LYS A C 1
ATOM 1532 O O . LYS A 1 191 ? -20.238 2.016 40.423 1.00 81.62 191 LYS A O 1
ATOM 1537 N N . HIS A 1 192 ? -20.667 2.315 38.242 1.00 81.62 192 HIS A N 1
ATOM 1538 C CA . HIS A 1 192 ? -21.124 3.696 38.406 1.00 81.62 192 HIS A CA 1
ATOM 1539 C C . HIS A 1 192 ? -22.344 3.822 39.322 1.00 81.62 192 HIS A C 1
ATOM 1541 O O . HIS A 1 192 ? -22.455 4.783 40.084 1.00 81.62 192 HIS A O 1
ATOM 1547 N N . LYS A 1 193 ? -23.262 2.850 39.277 1.00 83.19 193 LYS A N 1
ATOM 1548 C CA . LYS A 1 193 ? -24.427 2.830 40.168 1.00 83.19 193 LYS A CA 1
ATOM 1549 C C . LYS A 1 193 ? -24.019 2.612 41.629 1.00 83.19 193 LYS A C 1
ATOM 1551 O O . LYS A 1 193 ? -24.582 3.253 42.514 1.00 83.19 193 LYS A O 1
ATOM 1556 N N . GLU A 1 194 ? -23.039 1.746 41.873 1.00 84.12 194 GLU A N 1
ATOM 1557 C CA . GLU A 1 194 ? -22.518 1.477 43.217 1.00 84.12 194 GLU A CA 1
ATOM 1558 C C . GLU A 1 194 ? -21.720 2.670 43.768 1.00 84.12 194 GLU A C 1
ATOM 1560 O O . GLU A 1 194 ? -21.925 3.072 44.912 1.00 84.12 194 GLU A O 1
ATOM 1565 N N . GLU A 1 195 ? -20.888 3.309 42.940 1.00 86.19 195 GLU A N 1
ATOM 1566 C CA . GLU A 1 195 ? -20.175 4.549 43.282 1.00 86.19 195 GLU A CA 1
ATOM 1567 C C . GLU A 1 195 ? -21.148 5.674 43.663 1.00 86.19 195 GLU A C 1
ATOM 1569 O O . GLU A 1 195 ? -20.978 6.328 44.695 1.00 86.19 195 GLU A O 1
ATOM 1574 N N . ALA A 1 196 ? -22.213 5.864 42.8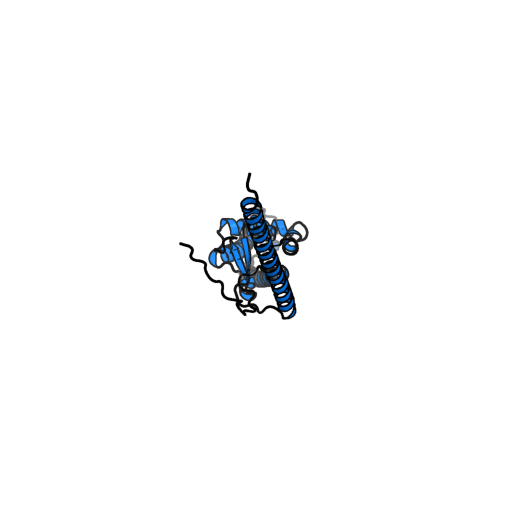76 1.00 78.69 196 ALA A N 1
ATOM 1575 C CA . ALA A 1 196 ? -23.251 6.851 43.164 1.00 78.69 196 ALA A CA 1
ATOM 1576 C C . ALA A 1 196 ? -23.991 6.550 44.480 1.00 78.69 196 ALA A C 1
ATOM 1578 O O . ALA A 1 196 ? -24.272 7.464 45.257 1.00 78.69 196 ALA A O 1
ATOM 1579 N N . ARG A 1 197 ? -24.271 5.270 44.765 1.00 83.19 197 ARG A N 1
ATOM 1580 C CA . ARG A 1 197 ? -24.886 4.837 46.028 1.00 83.19 197 ARG A CA 1
ATOM 1581 C C . ARG A 1 197 ? -23.979 5.125 47.225 1.00 83.19 197 ARG A C 1
ATOM 1583 O O . ARG A 1 197 ? -24.460 5.645 48.229 1.00 83.19 197 ARG A O 1
ATOM 1590 N N . GLN A 1 198 ? -22.685 4.822 47.127 1.00 87.75 198 GLN A N 1
ATOM 1591 C CA . GLN A 1 198 ? -21.732 5.106 48.203 1.00 87.75 198 GLN A CA 1
ATOM 1592 C C . GLN A 1 198 ? -21.555 6.607 48.447 1.00 87.75 198 GLN A C 1
ATOM 1594 O O . GLN A 1 198 ? -21.461 7.032 49.597 1.00 87.75 198 GLN A O 1
ATOM 1599 N N . ALA A 1 199 ? -21.547 7.421 47.388 1.00 85.81 199 ALA A N 1
ATOM 1600 C CA . ALA A 1 199 ? -21.504 8.875 47.518 1.00 85.81 199 ALA A CA 1
ATOM 1601 C C . ALA A 1 199 ? -22.744 9.425 48.245 1.00 85.81 199 ALA A C 1
ATOM 1603 O O . ALA A 1 199 ? -22.607 10.274 49.123 1.00 85.81 199 ALA A O 1
ATOM 1604 N N . ALA A 1 200 ? -23.937 8.904 47.934 1.00 82.06 200 ALA A N 1
ATOM 1605 C CA . ALA A 1 200 ? -25.173 9.292 48.612 1.00 82.06 200 ALA A CA 1
ATOM 1606 C C . ALA A 1 200 ? -25.180 8.893 50.099 1.00 82.06 200 ALA A C 1
ATOM 1608 O O . ALA A 1 200 ? -25.575 9.695 50.940 1.00 82.06 200 ALA A O 1
ATOM 1609 N N . LEU A 1 201 ? -24.699 7.690 50.439 1.00 87.19 201 LEU A N 1
ATOM 1610 C CA . LEU A 1 201 ? -24.583 7.249 51.836 1.00 87.19 201 LEU A CA 1
ATOM 1611 C C . LEU A 1 201 ? -23.634 8.148 52.638 1.00 87.19 201 LEU A C 1
ATOM 1613 O O . LEU A 1 201 ? -23.997 8.594 53.719 1.00 87.19 201 LEU A O 1
ATOM 1617 N N . LYS A 1 202 ? -22.479 8.514 52.068 1.00 90.50 202 LYS A N 1
ATOM 1618 C CA . LYS A 1 202 ? -21.551 9.459 52.711 1.00 90.50 202 LYS A CA 1
ATOM 1619 C C . LYS A 1 202 ? -22.175 10.834 52.964 1.00 90.50 202 LYS A C 1
ATOM 1621 O O . LYS A 1 202 ? -21.884 11.440 53.987 1.00 90.50 202 LYS A O 1
ATOM 1626 N N . GLN A 1 203 ? -23.018 11.327 52.054 1.00 87.44 203 GLN A N 1
ATOM 1627 C CA . GLN A 1 203 ? -23.731 12.596 52.251 1.00 87.44 203 GLN A CA 1
ATOM 1628 C C . GLN A 1 203 ? -24.768 12.507 53.376 1.00 87.44 203 GLN A C 1
ATOM 1630 O O . GLN A 1 203 ? -24.922 13.462 54.133 1.00 87.44 203 GLN A O 1
ATOM 1635 N N . ILE A 1 204 ? -25.463 11.372 53.499 1.00 86.62 204 ILE A N 1
ATOM 1636 C CA . ILE A 1 204 ? -26.415 11.131 54.591 1.00 86.62 204 ILE A CA 1
ATOM 1637 C C . ILE A 1 204 ? -25.680 11.066 55.933 1.00 86.62 204 ILE A C 1
ATOM 1639 O O . ILE A 1 204 ? -26.116 11.722 56.875 1.00 86.62 204 ILE A O 1
ATOM 1643 N N . ASP A 1 205 ? -24.557 10.348 56.004 1.00 89.00 205 ASP A N 1
ATOM 1644 C CA . ASP A 1 205 ? -23.744 10.256 57.223 1.00 89.00 205 ASP A CA 1
ATOM 1645 C C . ASP A 1 205 ? -23.198 11.635 57.633 1.00 89.00 205 ASP A C 1
ATOM 1647 O O . ASP A 1 205 ? -23.342 12.035 58.784 1.00 89.00 205 ASP A O 1
ATOM 1651 N N . GLN A 1 206 ? -22.684 12.429 56.683 1.00 88.19 206 GLN A N 1
ATOM 1652 C CA . GLN A 1 206 ? -22.245 13.806 56.956 1.00 88.19 206 GLN A CA 1
ATOM 1653 C C . GLN A 1 206 ? -23.381 14.705 57.465 1.00 88.19 206 GLN A C 1
ATOM 1655 O O . GLN A 1 206 ? -23.190 15.462 58.415 1.00 88.19 206 GLN A O 1
ATOM 1660 N N . ALA A 1 207 ? -24.570 14.620 56.861 1.00 82.62 207 ALA A N 1
ATOM 1661 C CA . ALA A 1 207 ? -25.729 15.396 57.299 1.00 82.62 207 ALA A CA 1
ATOM 1662 C C . ALA A 1 207 ? -26.226 14.961 58.691 1.00 82.62 207 ALA A C 1
ATOM 1664 O O . ALA A 1 207 ? -26.661 15.798 59.487 1.00 82.62 207 ALA A O 1
ATOM 1665 N N . ALA A 1 208 ? -26.147 13.664 59.005 1.00 81.44 208 ALA A N 1
ATOM 1666 C CA . ALA A 1 208 ? -26.465 13.135 60.326 1.00 81.44 208 ALA A CA 1
ATOM 1667 C C . ALA A 1 208 ? -25.462 13.629 61.383 1.00 81.44 208 ALA A C 1
ATOM 1669 O O . ALA A 1 208 ? -25.881 14.083 62.451 1.00 81.44 208 ALA A O 1
ATOM 1670 N N . ASP A 1 209 ? -24.164 13.634 61.077 1.00 82.12 209 ASP A N 1
ATOM 1671 C CA . ASP A 1 209 ? -23.117 14.144 61.969 1.00 82.12 209 ASP A CA 1
ATOM 1672 C C . ASP A 1 209 ? -23.277 15.651 62.247 1.00 82.12 209 ASP A C 1
ATOM 1674 O O . ASP A 1 209 ? -23.224 16.081 63.405 1.00 82.12 209 ASP A O 1
ATOM 1678 N N . GLU A 1 210 ? -23.569 16.462 61.222 1.00 81.88 210 GLU A N 1
ATOM 1679 C CA . GLU A 1 210 ? -23.852 17.898 61.379 1.00 81.88 210 GLU A CA 1
ATOM 1680 C C . GLU A 1 210 ? -25.094 18.158 62.242 1.00 81.88 210 GLU A C 1
ATOM 1682 O O . GLU A 1 210 ? -25.083 19.021 63.132 1.00 81.88 210 GLU A O 1
ATOM 1687 N N . PHE A 1 211 ? -26.168 17.394 62.026 1.00 75.12 211 PHE A N 1
ATOM 1688 C CA . PHE A 1 211 ? -27.393 17.525 62.809 1.00 75.12 211 PHE A CA 1
ATOM 1689 C C . PHE A 1 211 ? -27.149 17.185 64.284 1.00 75.12 211 PHE A C 1
ATOM 1691 O O . PHE A 1 211 ? -27.552 17.946 65.171 1.00 75.12 211 PHE A O 1
ATOM 1698 N N . THR A 1 212 ? -26.425 16.097 64.554 1.00 72.19 212 THR A N 1
ATOM 1699 C CA . THR A 1 212 ? -26.121 15.622 65.912 1.00 72.19 212 THR A CA 1
ATOM 1700 C C . THR A 1 212 ? -25.185 16.587 66.650 1.00 72.19 212 THR A C 1
ATOM 1702 O O . THR A 1 212 ? -25.417 16.893 67.825 1.00 72.19 212 THR A O 1
ATOM 1705 N N . GLY A 1 213 ? -24.196 17.157 65.948 1.00 68.00 213 GLY A N 1
ATOM 1706 C CA . GLY A 1 213 ? -23.319 18.220 66.452 1.00 68.00 213 GLY A CA 1
ATOM 1707 C C . GLY A 1 213 ? -24.048 19.534 66.770 1.00 68.00 213 GLY A C 1
ATOM 1708 O O . GLY A 1 213 ? -23.727 20.209 67.750 1.00 68.00 213 GLY A O 1
ATOM 1709 N N . SER A 1 214 ? -25.080 19.897 65.999 1.00 60.88 214 SER A N 1
ATOM 1710 C CA . SER A 1 214 ? -25.883 21.102 66.269 1.00 60.88 214 SER A CA 1
ATOM 1711 C C . SER A 1 214 ? -26.766 20.968 67.523 1.00 60.88 214 SER A C 1
ATOM 1713 O O . SER A 1 214 ? -26.913 21.924 68.289 1.00 60.88 214 SER A O 1
ATOM 1715 N N . GLN A 1 215 ? -27.316 19.773 67.772 1.00 59.72 215 GLN A N 1
ATOM 1716 C CA . GLN A 1 215 ? -28.193 19.486 68.915 1.00 59.72 215 GLN A CA 1
ATOM 1717 C C . GLN A 1 215 ? -27.421 19.380 70.237 1.00 59.72 215 GLN A C 1
ATOM 1719 O O . GLN A 1 215 ? -27.932 19.775 71.285 1.00 59.72 215 GLN A O 1
ATOM 1724 N N . THR A 1 216 ? -26.174 18.903 70.196 1.00 57.50 216 THR A N 1
ATOM 1725 C CA . THR A 1 216 ? -25.272 18.884 71.362 1.00 57.50 216 THR A CA 1
ATOM 1726 C C . THR A 1 216 ? -24.811 20.290 71.743 1.00 57.50 216 THR A C 1
ATOM 1728 O O . THR A 1 216 ? -24.808 20.627 72.925 1.00 57.50 216 THR A O 1
ATOM 1731 N N . LYS A 1 217 ? -24.526 21.160 70.765 1.00 57.62 217 LYS A N 1
ATOM 1732 C CA . LYS A 1 217 ? -24.133 22.560 71.016 1.00 57.62 217 LYS A CA 1
ATOM 1733 C C . LYS A 1 217 ? -25.260 23.424 71.602 1.00 57.62 217 LYS A C 1
ATOM 1735 O O . LYS A 1 217 ? -24.982 24.379 72.315 1.00 57.62 217 LYS A O 1
ATOM 1740 N N . LYS A 1 218 ? -26.528 23.088 71.330 1.00 57.03 218 LYS A N 1
ATOM 1741 C CA . LYS A 1 218 ? -27.717 23.803 71.843 1.00 57.03 218 LYS A CA 1
ATOM 1742 C C . LYS A 1 218 ? -28.144 23.383 73.261 1.00 57.03 218 LYS A C 1
ATOM 1744 O O . LYS A 1 218 ? -28.990 24.048 73.848 1.00 57.03 218 LYS A O 1
ATOM 1749 N N . ARG A 1 219 ? -27.598 22.280 73.796 1.00 54.16 219 ARG A N 1
ATOM 1750 C CA . ARG A 1 219 ? -27.952 21.699 75.109 1.00 54.16 219 ARG A CA 1
ATOM 1751 C C . ARG A 1 219 ? -26.959 21.994 76.238 1.00 54.16 219 ARG A C 1
ATOM 1753 O O . ARG A 1 219 ? -27.200 21.539 77.351 1.00 54.16 219 ARG A O 1
ATOM 1760 N N . LEU A 1 220 ? -25.887 22.743 75.990 1.00 53.78 220 LEU A N 1
ATOM 1761 C CA . LEU A 1 220 ? -24.972 23.201 77.039 1.00 53.78 220 LEU A CA 1
ATOM 1762 C C . LEU A 1 220 ? -25.298 24.656 77.420 1.00 53.78 220 LEU A C 1
ATOM 1764 O O . LEU A 1 220 ? -24.877 25.566 76.708 1.00 53.78 220 LEU A O 1
ATOM 1768 N N . PRO A 1 221 ? -26.049 24.897 78.511 1.00 52.66 221 PRO A N 1
ATOM 1769 C CA . PRO A 1 221 ? -25.999 26.161 79.226 1.00 52.66 221 PRO A CA 1
ATOM 1770 C C . PRO A 1 221 ? -24.710 26.197 80.056 1.00 52.66 221 PRO A C 1
ATOM 1772 O O . PRO A 1 221 ? -24.518 25.387 80.965 1.00 52.66 221 PRO A O 1
ATOM 1775 N N . GLY A 1 222 ? -23.828 27.124 79.704 1.00 57.56 222 GLY A N 1
ATOM 1776 C CA . GLY A 1 222 ? -22.676 27.551 80.489 1.00 57.56 222 GLY A CA 1
ATOM 1777 C C . GLY A 1 222 ? -22.493 29.036 80.268 1.00 57.56 222 GLY A C 1
ATOM 1778 O O . GLY A 1 222 ? -22.280 29.398 79.090 1.00 57.56 222 GLY A O 1
#

Nearest PDB structures (foldseek):
  7t92-assembly1_B  TM=3.934E-01  e=2.589E-01  Thermothelomyces thermophilus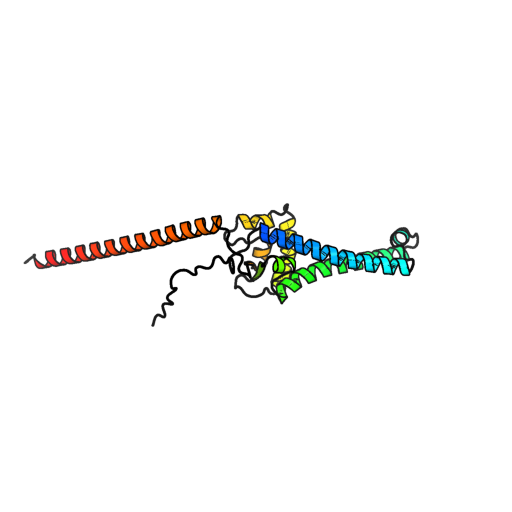 ATCC 42464
  7t92-assembly1_C  TM=5.120E-01  e=6.030E-01  Thermothelomyces thermophilus ATCC 42464

pLDDT: mean 84.03, std 14.33, range [37.28, 98.0]

Sequence (222 aa):
MSKHLKLTTPVKDNSLKGYYAGFVSRFMALVIDIIVLSLIMLVFHASVAIVLNFFNINVDALLKSTNQFTTIAALIFLIINLIVSIFVWVFYFVGAWVLVGQTVGKRILGLRVTSVDGNLITFKQGLFRYAGYWLSALPLLLGFLWVLVDDKRRAWHDKLAHTCVIYSWDARRGPWLQRKLLEAQAIEAGKHKEEARQAALKQIDQAADEFTGSQTKKRLPG

Foldseek 3Di:
DDPPDDPPDDPPALFQFPPFDALVLVVQLVVVLCVVLVVVVVVVVVVVVVVCVVVPHDLVVQCVDPDPVSNVVSVVVVVVSVVVSVVVVLCQQLVCQQPPQDHPSCVVSQKGKAALVRHGADSQLSVLLVVVVVVCPVVVNVQSVCLVVDPSSAGSSCVRSNMGMGGRDGPRHDPVVVVVVVVVVVVVVVVVVVVVVVVVVVVVVVVVVVVVVVVVVVPDDD